Protein AF-A0A821T6R4-F1 (afdb_monomer)

Mean predicted aligned error: 14.74 Å

Sequence (182 aa):
MARLLNSHPELAKEMVSMVRDTPGKPNIEDSQPGLLSTIVDIANCGVVAADNRRRTDAIQSCLTLDLLNEQLNIKGYQLSRTATYYRGPTFAAIRSGKHDHSSALGHAKDSDTMVQLPEFEKAALIDGILKPVVIISVDGGPDENPRYPKTIQAATILFKKYNLDALFMVMNAPGRSTFNEV

Solvent-accessible surface area (backbone atoms only — not comparable to full-atom values): 11471 Å² total; per-residue (Å²): 111,72,74,61,42,73,75,37,61,69,56,46,57,54,46,58,76,66,57,70,96,59,92,74,82,78,64,65,52,82,80,38,74,66,47,70,60,49,52,52,48,51,59,45,64,46,62,84,81,54,69,100,79,66,93,81,76,68,65,61,68,45,87,42,73,65,55,45,46,52,54,39,45,75,74,69,46,92,66,57,77,69,71,78,46,93,84,71,80,83,87,83,88,88,73,52,77,89,84,45,66,92,34,23,59,54,55,40,52,52,53,54,50,52,67,70,35,75,80,29,39,84,79,49,31,57,99,86,38,60,52,45,67,45,78,46,80,41,87,45,51,91,42,56,23,68,87,36,68,64,26,45,51,29,50,50,52,50,39,62,76,57,66,44,82,41,77,46,75,47,55,64,58,90,59,67,47,98,87,39,84,118

Nearest PDB structures (foldseek):
  8db3-assembly1_C-2  TM=3.049E-01  e=4.089E+00  Cereibacter sphaeroides
  8ghp-assembly1_A  TM=2.137E-01  e=7.058E+00  Homo sapiens

Structure (mmCIF, N/CA/C/O backbone):
data_AF-A0A821T6R4-F1
#
_entry.id   AF-A0A821T6R4-F1
#
loop_
_atom_site.group_PDB
_atom_site.id
_atom_site.type_symbol
_atom_site.label_atom_id
_atom_site.label_alt_id
_atom_site.label_comp_id
_atom_site.label_asym_id
_atom_site.label_entity_id
_atom_site.label_seq_id
_atom_site.pdbx_PDB_ins_code
_atom_site.Cartn_x
_atom_site.Cartn_y
_atom_site.Cartn_z
_atom_site.occupancy
_atom_site.B_iso_or_equiv
_atom_site.auth_seq_id
_atom_site.auth_comp_id
_atom_site.auth_asym_id
_atom_site.auth_atom_id
_atom_site.pdbx_PDB_model_num
ATOM 1 N N . MET A 1 1 ? -6.851 -4.867 35.308 1.00 49.31 1 MET A N 1
ATOM 2 C CA . MET A 1 1 ? -8.170 -4.776 34.642 1.00 49.31 1 MET A CA 1
ATOM 3 C C . MET A 1 1 ? -9.325 -5.206 35.552 1.00 49.31 1 MET A C 1
ATOM 5 O O . MET A 1 1 ? -10.179 -4.380 35.833 1.00 49.31 1 MET A O 1
ATOM 9 N N . ALA A 1 2 ? -9.331 -6.436 36.089 1.00 50.72 2 ALA A N 1
ATOM 10 C CA . ALA A 1 2 ? -10.461 -6.987 36.861 1.00 50.72 2 ALA A CA 1
ATOM 11 C C . ALA A 1 2 ? -10.897 -6.163 38.096 1.00 50.72 2 ALA A C 1
ATOM 13 O O . ALA A 1 2 ? -12.085 -6.030 38.363 1.00 50.72 2 ALA A O 1
ATOM 14 N N . ARG A 1 3 ? -9.953 -5.548 38.826 1.00 54.41 3 ARG A N 1
ATOM 15 C CA . ARG A 1 3 ? -10.269 -4.686 39.985 1.00 54.41 3 ARG A CA 1
ATOM 16 C C . ARG A 1 3 ? -11.008 -3.391 39.618 1.00 54.41 3 ARG A C 1
ATOM 18 O O . ARG A 1 3 ? -11.824 -2.946 40.410 1.00 54.41 3 ARG A O 1
ATOM 25 N N . LEU A 1 4 ? -10.734 -2.822 38.441 1.00 57.47 4 LEU A N 1
ATOM 26 C CA . LEU A 1 4 ? -11.320 -1.556 37.977 1.00 57.47 4 LEU A CA 1
ATOM 27 C C . LEU A 1 4 ? -12.757 -1.754 37.455 1.00 57.47 4 LEU A C 1
ATOM 29 O O . LEU A 1 4 ? -13.633 -0.926 37.684 1.00 57.47 4 LEU A O 1
ATOM 33 N N . LEU A 1 5 ? -12.999 -2.896 36.802 1.00 58.47 5 LEU A N 1
ATOM 34 C CA . LEU A 1 5 ? -14.316 -3.305 36.301 1.00 58.47 5 LEU A CA 1
ATOM 35 C C . LEU A 1 5 ? -15.297 -3.612 37.441 1.00 58.47 5 LEU A C 1
ATOM 37 O O . LEU A 1 5 ? -16.464 -3.247 37.362 1.00 58.47 5 LEU A O 1
ATOM 41 N N . ASN A 1 6 ? -14.812 -4.216 38.531 1.00 64.12 6 ASN A N 1
ATOM 42 C CA . ASN A 1 6 ? -15.637 -4.488 39.711 1.00 64.12 6 ASN A CA 1
ATOM 43 C C . ASN A 1 6 ? -16.016 -3.220 40.481 1.00 64.12 6 ASN A C 1
ATOM 45 O O . ASN A 1 6 ? -17.054 -3.191 41.133 1.00 64.12 6 ASN A O 1
ATOM 49 N N . SER A 1 7 ? -15.180 -2.179 40.434 1.00 75.94 7 SER A N 1
ATOM 50 C CA . SER A 1 7 ? -15.473 -0.928 41.126 1.00 75.94 7 SER A CA 1
ATOM 51 C C . SER A 1 7 ? -16.502 -0.072 40.389 1.00 75.94 7 SER A C 1
ATOM 53 O O . SER A 1 7 ? -17.191 0.704 41.046 1.00 75.94 7 SER A O 1
ATOM 55 N N . HIS A 1 8 ? -16.594 -0.153 39.056 1.00 73.19 8 HI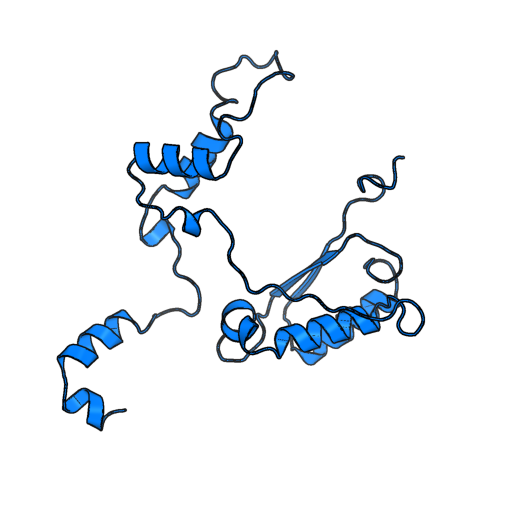S A N 1
ATOM 56 C CA . HIS A 1 8 ? -17.419 0.736 38.224 1.00 73.19 8 HIS A CA 1
ATOM 57 C C . HIS A 1 8 ? -18.157 -0.080 37.138 1.00 73.19 8 HIS A C 1
ATOM 59 O O . HIS A 1 8 ? -17.671 -0.196 36.012 1.00 73.19 8 HIS A O 1
ATOM 65 N N . PRO A 1 9 ? -19.333 -0.654 37.448 1.00 72.06 9 PRO A N 1
ATOM 66 C CA . PRO A 1 9 ? -20.061 -1.540 36.531 1.00 72.06 9 PRO A CA 1
ATOM 67 C C . PRO A 1 9 ? -20.597 -0.834 35.273 1.00 72.06 9 PRO A C 1
ATOM 69 O O . PRO A 1 9 ? -20.769 -1.478 34.239 1.00 72.06 9 PRO A O 1
ATOM 72 N N . GLU A 1 10 ? -20.793 0.486 35.319 1.00 73.25 10 GLU A N 1
ATOM 73 C CA . GLU A 1 10 ? -21.170 1.295 34.149 1.00 73.25 10 GLU A CA 1
ATOM 74 C C . GLU A 1 10 ? -20.080 1.265 33.060 1.00 73.25 10 GLU A C 1
ATOM 76 O O . GLU A 1 10 ? -20.378 1.096 31.878 1.00 73.25 10 GLU A O 1
ATOM 81 N N . LEU A 1 11 ? -18.801 1.292 33.466 1.00 64.19 11 LEU A N 1
ATOM 82 C CA . LEU A 1 11 ? -17.663 1.166 32.549 1.00 64.19 11 LEU A CA 1
ATOM 83 C C . LEU A 1 11 ? -17.592 -0.224 31.914 1.00 64.19 11 LEU A C 1
ATOM 85 O O . LEU A 1 11 ? -17.118 -0.355 30.792 1.00 64.19 11 LEU A O 1
ATOM 89 N N . ALA A 1 12 ? -18.074 -1.268 32.593 1.00 63.47 12 ALA A N 1
ATOM 90 C CA . ALA A 1 12 ? -18.102 -2.611 32.023 1.00 63.47 12 ALA A CA 1
ATOM 91 C C . ALA A 1 12 ? -19.106 -2.710 30.861 1.00 63.47 12 ALA A C 1
ATOM 93 O O . ALA A 1 12 ? -18.788 -3.314 29.840 1.00 63.47 12 ALA A O 1
ATOM 94 N N . LYS A 1 13 ? -20.282 -2.073 30.974 1.00 65.69 13 LYS A N 1
ATOM 95 C CA . LYS A 1 13 ? -21.264 -1.995 29.876 1.00 65.69 13 LYS A CA 1
ATOM 96 C C . LYS A 1 13 ? -20.737 -1.195 28.686 1.00 65.69 13 LYS A C 1
ATOM 98 O O . LYS A 1 13 ? -20.868 -1.651 27.553 1.00 65.69 13 LYS A O 1
ATOM 103 N N . GLU A 1 14 ? -20.105 -0.047 28.932 1.00 60.50 14 GLU A N 1
ATOM 104 C CA . GLU A 1 14 ? -19.470 0.733 27.864 1.00 60.50 14 GLU A CA 1
ATOM 105 C C . GLU A 1 14 ? -18.313 -0.030 27.214 1.00 60.50 14 GLU A C 1
ATOM 107 O O . GLU A 1 14 ? -18.226 -0.080 25.990 1.00 60.50 14 GLU A O 1
ATOM 112 N N . MET A 1 15 ? -17.465 -0.704 27.994 1.00 57.03 15 MET A N 1
ATOM 113 C CA . MET A 1 15 ? -16.360 -1.491 27.448 1.00 57.03 15 MET A CA 1
ATOM 114 C C . MET A 1 15 ? -16.845 -2.663 26.593 1.00 57.03 15 MET A C 1
ATOM 116 O O . MET A 1 15 ? -16.256 -2.903 25.547 1.00 57.03 15 MET A O 1
ATOM 120 N N . VAL A 1 16 ? -17.928 -3.349 26.969 1.00 60.50 16 VAL A N 1
ATOM 121 C CA . VAL A 1 16 ? -18.530 -4.401 26.128 1.00 60.50 16 VAL A CA 1
ATOM 122 C C . VAL A 1 16 ? -19.012 -3.835 24.788 1.00 60.50 16 VAL A C 1
ATOM 124 O O . VAL A 1 16 ? -18.844 -4.489 23.769 1.00 60.50 16 VAL A O 1
ATOM 127 N N . SER A 1 17 ? -19.519 -2.598 24.751 1.00 57.62 17 SER A N 1
ATOM 128 C CA . SER A 1 17 ? -19.872 -1.932 23.485 1.00 57.62 17 SER A CA 1
ATOM 129 C C . SER A 1 17 ? -18.659 -1.473 22.653 1.00 57.62 17 SER A C 1
ATOM 131 O O . SER A 1 17 ? -18.790 -1.213 21.457 1.00 57.62 17 SER A O 1
ATOM 133 N N . MET A 1 18 ? -17.474 -1.371 23.269 1.00 54.31 18 MET A N 1
ATOM 134 C CA . MET A 1 18 ? -16.221 -0.963 22.615 1.00 54.31 18 MET A CA 1
ATOM 135 C C . MET A 1 18 ? -15.344 -2.147 22.186 1.00 54.31 18 MET A C 1
ATOM 137 O O . MET A 1 18 ? -14.485 -1.984 21.314 1.00 54.31 18 MET A O 1
ATOM 141 N N . VAL A 1 19 ? -15.536 -3.324 22.786 1.00 54.00 19 VAL A N 1
ATOM 142 C CA . VAL A 1 19 ? -14.873 -4.569 22.389 1.00 54.00 19 VAL A CA 1
ATOM 143 C C . VAL A 1 19 ? -15.569 -5.083 21.133 1.00 54.00 19 VAL A C 1
ATOM 145 O O . VAL A 1 19 ? -16.737 -5.451 21.158 1.00 54.00 19 VAL A O 1
ATOM 148 N N . ARG A 1 20 ? -14.858 -5.051 20.005 1.00 55.44 20 ARG A N 1
ATOM 149 C CA . ARG A 1 20 ? -15.376 -5.529 18.718 1.00 55.44 20 ARG A CA 1
ATOM 150 C C . ARG A 1 20 ? -15.188 -7.041 18.619 1.00 55.44 20 ARG A C 1
ATOM 152 O O . ARG A 1 20 ? -14.092 -7.521 18.891 1.00 55.44 20 ARG A O 1
ATOM 159 N N . ASP A 1 21 ? -16.215 -7.751 18.155 1.00 56.94 21 ASP A N 1
ATOM 160 C CA . ASP A 1 21 ? -16.164 -9.206 17.933 1.00 56.94 21 ASP A CA 1
ATOM 161 C C . ASP A 1 21 ? -15.216 -9.606 16.791 1.00 56.94 21 ASP A C 1
ATOM 163 O O . ASP A 1 21 ? -14.658 -10.703 16.794 1.00 56.94 21 ASP A O 1
ATOM 167 N N . THR A 1 22 ? -15.005 -8.717 15.814 1.00 52.81 22 THR A N 1
ATOM 168 C CA . THR A 1 22 ? -14.130 -8.963 14.662 1.00 52.81 22 THR A CA 1
ATOM 169 C C . THR A 1 22 ? -13.060 -7.880 14.522 1.00 52.81 22 THR A C 1
ATOM 171 O O . THR A 1 22 ? -13.390 -6.687 14.591 1.00 52.81 22 THR A O 1
ATOM 174 N N . PRO A 1 23 ? -11.793 -8.250 14.258 1.00 51.12 23 PRO A N 1
ATOM 175 C CA . PRO A 1 23 ? -10.755 -7.283 13.928 1.00 51.12 23 PRO A CA 1
ATOM 176 C C . PRO A 1 23 ? -11.108 -6.550 12.627 1.00 51.12 23 PRO A C 1
ATOM 178 O O . PRO A 1 23 ? -11.547 -7.154 11.651 1.00 51.12 23 PRO A O 1
ATOM 181 N N . GLY A 1 24 ? -10.910 -5.230 12.609 1.00 55.81 24 GLY A N 1
ATOM 182 C CA . GLY A 1 24 ? -11.183 -4.383 11.446 1.00 55.81 24 GLY A CA 1
ATOM 183 C C . GLY A 1 24 ? -12.118 -3.203 11.725 1.00 55.81 24 GLY A C 1
ATOM 184 O O . GLY A 1 24 ? -12.618 -2.991 12.835 1.00 55.81 24 GLY A O 1
ATOM 185 N N . LYS A 1 25 ? -12.309 -2.366 10.700 1.00 58.81 25 LYS A N 1
ATOM 186 C CA . LYS A 1 25 ? -13.311 -1.293 10.715 1.00 58.81 25 LYS A CA 1
ATOM 187 C C . LYS A 1 25 ? -14.677 -1.933 10.403 1.00 58.81 25 LYS A C 1
ATOM 189 O O . LYS A 1 25 ? -14.745 -2.617 9.385 1.00 58.81 25 LYS A O 1
ATOM 194 N N . PRO A 1 26 ? -15.722 -1.729 11.232 1.00 65.00 26 PRO A N 1
ATOM 195 C CA . PRO A 1 26 ? -17.063 -2.241 10.957 1.00 65.00 26 PRO A CA 1
ATOM 196 C C . PRO A 1 26 ? -17.526 -1.830 9.564 1.00 65.00 26 PRO A C 1
ATOM 198 O O . PRO A 1 26 ? -17.192 -0.726 9.109 1.00 65.00 26 PRO A O 1
ATOM 201 N N . ASN A 1 27 ? -18.272 -2.707 8.894 1.00 67.75 27 ASN A N 1
ATOM 202 C CA . ASN A 1 27 ? -18.817 -2.367 7.595 1.00 67.75 27 ASN A CA 1
ATOM 203 C C . ASN A 1 27 ? -19.829 -1.229 7.778 1.00 67.75 27 ASN A C 1
ATOM 205 O O . ASN A 1 27 ? -20.662 -1.240 8.682 1.00 67.75 27 ASN A O 1
ATOM 209 N N . ILE A 1 28 ? -19.726 -0.203 6.938 1.00 74.38 28 ILE A N 1
ATOM 210 C CA . ILE A 1 28 ? -20.617 0.953 7.022 1.00 74.38 28 ILE A CA 1
ATOM 211 C C . ILE A 1 28 ? -22.054 0.584 6.634 1.00 74.38 28 ILE A C 1
ATOM 213 O O . ILE A 1 28 ? -22.993 1.211 7.120 1.00 74.38 28 ILE A O 1
ATOM 217 N N . GLU A 1 29 ? -22.229 -0.466 5.824 1.00 73.38 29 GLU A N 1
ATOM 218 C CA . GLU A 1 29 ? -23.550 -0.979 5.454 1.00 73.38 29 GLU A CA 1
ATOM 219 C C . GLU A 1 29 ? -24.303 -1.614 6.625 1.00 73.38 29 GLU A C 1
ATOM 221 O O . GLU A 1 29 ? -25.529 -1.542 6.646 1.00 73.38 29 GLU A O 1
ATOM 226 N N . ASP A 1 30 ? -23.600 -2.140 7.636 1.00 79.19 30 ASP A N 1
ATOM 227 C CA . ASP A 1 30 ? -24.242 -2.699 8.835 1.00 79.19 30 ASP A CA 1
ATOM 228 C C . ASP A 1 30 ? -25.003 -1.610 9.608 1.00 79.19 30 ASP A C 1
ATOM 230 O O . ASP A 1 30 ? -26.038 -1.861 10.219 1.00 79.19 30 ASP A O 1
ATOM 234 N N . SER A 1 31 ? -24.489 -0.376 9.569 1.00 77.81 31 SER A N 1
ATOM 235 C CA . SER A 1 31 ? -25.106 0.786 10.217 1.00 77.81 31 SER A CA 1
ATOM 236 C C . SER A 1 31 ? -26.060 1.550 9.297 1.00 77.81 31 SER A C 1
ATOM 238 O O . SER A 1 31 ? -26.950 2.243 9.786 1.00 77.81 31 SER A O 1
ATOM 240 N N . GLN A 1 32 ? -25.848 1.493 7.980 1.00 80.62 32 GLN A N 1
ATOM 241 C CA . GLN A 1 32 ? -26.577 2.265 6.969 1.00 80.62 32 GLN A CA 1
ATOM 242 C C . GLN A 1 32 ? -26.843 1.385 5.728 1.00 80.62 32 GLN A C 1
ATOM 244 O O . GLN A 1 32 ? -26.079 1.439 4.759 1.00 80.62 32 GLN A O 1
ATOM 249 N N . PRO A 1 33 ? -27.908 0.564 5.727 1.00 86.25 33 PRO A N 1
ATOM 250 C CA . PRO A 1 33 ? -28.184 -0.359 4.629 1.00 86.25 33 PRO A CA 1
ATOM 251 C C . PRO A 1 33 ? -28.534 0.378 3.326 1.00 86.25 33 PRO A C 1
ATOM 253 O O . PRO A 1 33 ? -29.175 1.433 3.329 1.00 86.25 33 PRO A O 1
ATOM 256 N N . GLY A 1 34 ? -28.105 -0.178 2.189 1.00 86.31 34 GLY A N 1
ATOM 257 C CA . GLY A 1 34 ? -28.338 0.409 0.860 1.00 86.31 34 GLY A CA 1
ATOM 258 C C . GLY A 1 34 ? -27.524 1.678 0.582 1.00 86.31 34 GLY A C 1
ATOM 259 O O . GLY A 1 34 ? -27.768 2.374 -0.408 1.00 86.31 34 GLY A O 1
ATOM 260 N N . LEU A 1 35 ? -26.562 2.007 1.450 1.00 85.38 35 LEU A N 1
ATOM 261 C CA . LEU A 1 35 ? -25.704 3.168 1.272 1.00 85.38 35 LEU A CA 1
ATOM 262 C C . LEU A 1 35 ? -24.831 3.019 0.023 1.00 85.38 35 LEU A C 1
ATOM 264 O O . LEU A 1 35 ? -24.759 3.956 -0.772 1.00 85.38 35 LEU A O 1
ATOM 268 N N . LEU A 1 36 ? -24.190 1.862 -0.184 1.00 84.06 36 LEU A N 1
ATOM 269 C CA . LEU A 1 36 ? -23.298 1.681 -1.331 1.00 84.06 36 LEU A CA 1
ATOM 270 C C . LEU A 1 36 ? -24.075 1.709 -2.647 1.00 84.06 36 LEU A C 1
ATOM 272 O O . LEU A 1 36 ? -23.638 2.374 -3.585 1.00 84.06 36 LEU A O 1
ATOM 276 N N . SER A 1 37 ? -25.249 1.069 -2.706 1.00 85.19 37 SER A N 1
ATOM 277 C CA . SER A 1 37 ? -26.118 1.136 -3.889 1.00 85.19 37 SER A CA 1
ATOM 278 C C . SER A 1 37 ? -26.549 2.571 -4.182 1.00 85.19 37 SER A C 1
ATOM 280 O O . SER A 1 37 ? -26.463 3.020 -5.319 1.00 85.19 37 SER A O 1
ATOM 282 N N . THR A 1 38 ? -26.901 3.336 -3.148 1.00 84.75 38 THR A N 1
ATOM 283 C CA . THR A 1 38 ? -27.279 4.741 -3.309 1.00 84.75 38 THR A CA 1
ATOM 284 C C . THR A 1 38 ? -26.112 5.613 -3.778 1.00 84.75 38 THR A C 1
ATOM 286 O O . THR A 1 38 ? -26.308 6.485 -4.621 1.00 84.75 38 THR A O 1
ATOM 289 N N . ILE A 1 39 ? -24.893 5.394 -3.270 1.00 83.56 39 ILE A N 1
ATOM 290 C CA . ILE A 1 39 ? -23.689 6.098 -3.743 1.00 83.56 39 ILE A CA 1
ATOM 291 C C . ILE A 1 39 ? -23.461 5.810 -5.229 1.00 83.56 39 ILE A C 1
ATOM 293 O O . ILE A 1 39 ? -23.186 6.736 -5.992 1.00 83.56 39 ILE A O 1
ATOM 297 N N . VAL A 1 40 ? -23.600 4.546 -5.641 1.00 82.44 40 VAL A N 1
ATOM 298 C CA . VAL A 1 40 ? -23.483 4.128 -7.044 1.00 82.44 40 VAL A CA 1
ATOM 299 C C . VAL A 1 40 ? -24.542 4.822 -7.899 1.00 82.44 40 VAL A C 1
ATOM 301 O O . VAL A 1 40 ? -24.198 5.379 -8.939 1.00 82.44 40 VAL A O 1
ATOM 304 N N . ASP A 1 41 ? -25.796 4.872 -7.453 1.00 81.81 41 ASP A N 1
ATOM 305 C CA . ASP A 1 41 ? -26.877 5.552 -8.173 1.00 81.81 41 ASP A CA 1
ATOM 306 C C . ASP A 1 41 ? -26.635 7.061 -8.289 1.00 81.81 41 ASP A C 1
ATOM 308 O O . ASP A 1 41 ? -26.806 7.635 -9.361 1.00 81.81 41 ASP A O 1
ATOM 312 N N . ILE A 1 42 ? -26.187 7.711 -7.211 1.00 77.88 42 ILE A N 1
ATOM 313 C CA . ILE A 1 42 ? -25.852 9.141 -7.201 1.00 77.88 42 ILE A CA 1
ATOM 314 C C . ILE A 1 42 ? -24.695 9.435 -8.166 1.00 77.88 42 ILE A C 1
ATOM 316 O O . ILE A 1 42 ? -24.763 10.395 -8.939 1.00 77.88 42 ILE A O 1
ATOM 320 N N . ALA A 1 43 ? -23.648 8.608 -8.144 1.00 72.94 43 ALA A N 1
ATOM 321 C CA . ALA A 1 43 ? -22.492 8.745 -9.024 1.00 72.94 43 ALA A CA 1
ATOM 322 C C . ALA A 1 43 ? -22.846 8.475 -10.499 1.00 72.94 43 ALA A C 1
ATOM 324 O O . ALA A 1 43 ? -22.261 9.085 -11.393 1.00 72.94 43 ALA A O 1
ATOM 325 N N . ASN A 1 44 ? -23.830 7.604 -10.748 1.00 69.88 44 ASN A N 1
ATOM 326 C CA . ASN A 1 44 ? -24.288 7.204 -12.080 1.00 69.88 44 ASN A CA 1
ATOM 327 C C . ASN A 1 44 ? -25.554 7.936 -12.558 1.00 69.88 44 ASN A C 1
ATOM 329 O O . ASN A 1 44 ? -26.062 7.630 -13.639 1.00 69.88 44 ASN A O 1
ATOM 333 N N . CYS A 1 45 ? -26.069 8.921 -11.816 1.00 55.72 45 CYS A N 1
ATOM 334 C CA . CYS A 1 45 ? -27.352 9.580 -12.101 1.00 55.72 45 CYS A CA 1
ATOM 335 C C . CYS A 1 45 ? -27.369 10.403 -13.415 1.00 55.72 45 CYS A C 1
ATOM 337 O O . CYS A 1 45 ? -28.395 10.963 -13.787 1.00 55.72 45 CYS A O 1
ATOM 339 N N . GLY A 1 46 ? -26.258 10.443 -14.163 1.00 50.84 46 GLY A N 1
ATOM 340 C CA . GLY A 1 46 ? -26.183 10.965 -15.535 1.00 50.84 46 GLY A CA 1
ATOM 341 C C . GLY A 1 46 ? -26.336 9.919 -16.653 1.00 50.84 46 GLY A C 1
ATOM 342 O O . GLY A 1 46 ? -26.401 10.297 -17.819 1.00 50.84 46 GLY A O 1
ATOM 343 N N . VAL A 1 47 ? -26.387 8.616 -16.342 1.00 47.06 47 VAL A N 1
ATOM 344 C CA . VAL A 1 47 ? -26.342 7.533 -17.351 1.00 47.06 47 VAL A CA 1
ATOM 345 C C . VAL A 1 47 ? -27.729 6.956 -17.665 1.00 47.06 47 VAL A C 1
ATOM 347 O O . VAL A 1 47 ? -27.953 6.433 -18.751 1.00 47.06 47 VAL A O 1
ATOM 350 N N . VAL A 1 48 ? -28.686 7.067 -16.739 1.00 43.78 48 VAL A N 1
ATOM 351 C CA . VAL A 1 48 ? -29.965 6.329 -16.815 1.00 43.78 48 VAL A CA 1
ATOM 352 C C . VAL A 1 48 ? -31.072 7.096 -17.560 1.00 43.78 48 VAL A C 1
ATOM 354 O O . VAL A 1 48 ? -32.074 6.504 -17.948 1.00 43.78 48 VAL A O 1
ATOM 357 N N . ALA A 1 49 ? -30.896 8.401 -17.805 1.00 44.97 49 ALA A N 1
ATOM 358 C CA . ALA A 1 49 ? -31.907 9.257 -18.445 1.00 44.97 49 ALA A CA 1
ATOM 359 C C . ALA A 1 49 ? -31.545 9.734 -19.868 1.00 44.97 49 ALA A C 1
ATOM 361 O O . ALA A 1 49 ? -32.348 10.422 -20.498 1.00 44.97 49 ALA A O 1
ATOM 362 N N . ALA A 1 50 ? -30.365 9.389 -20.393 1.00 38.16 50 ALA A N 1
ATOM 363 C CA . ALA A 1 50 ? -29.920 9.831 -21.712 1.00 38.16 50 ALA A CA 1
ATOM 364 C C . ALA A 1 50 ? -29.883 8.661 -22.703 1.00 38.16 50 ALA A C 1
ATOM 366 O O . ALA A 1 50 ? -29.161 7.685 -22.517 1.00 38.16 50 ALA A O 1
ATOM 367 N N . ASP A 1 51 ? -30.672 8.793 -23.769 1.00 41.56 51 ASP A N 1
ATOM 368 C CA . ASP A 1 51 ? -30.689 7.918 -24.940 1.00 41.56 51 ASP A CA 1
ATOM 369 C C . ASP A 1 51 ? -29.264 7.546 -25.404 1.00 41.56 51 ASP A C 1
ATOM 371 O O . ASP A 1 51 ? -28.350 8.378 -25.431 1.00 41.56 51 ASP A O 1
ATOM 375 N N . ASN A 1 52 ? -29.097 6.288 -25.814 1.00 42.62 52 ASN A N 1
ATOM 376 C CA . ASN A 1 52 ? -27.845 5.547 -26.035 1.00 42.62 52 ASN A CA 1
ATOM 377 C C . ASN A 1 52 ? -26.938 6.113 -27.162 1.00 42.62 52 ASN A C 1
ATOM 379 O O . ASN A 1 52 ? -25.998 5.456 -27.610 1.00 42.62 52 ASN A O 1
ATOM 383 N N . ARG A 1 53 ? -27.226 7.318 -27.672 1.00 44.84 53 ARG A N 1
ATOM 384 C CA . ARG A 1 53 ? -26.614 7.939 -28.859 1.00 44.84 53 ARG A CA 1
ATOM 385 C C . ARG A 1 53 ? -25.909 9.280 -28.616 1.00 44.84 53 ARG A C 1
ATOM 387 O O . ARG A 1 53 ? -25.300 9.792 -29.550 1.00 44.84 53 ARG A O 1
ATOM 394 N N . ARG A 1 54 ? -25.923 9.847 -27.402 1.00 45.06 54 ARG A N 1
ATOM 395 C CA . ARG A 1 54 ? -25.202 11.101 -27.074 1.00 45.06 54 ARG A CA 1
ATOM 396 C C . ARG A 1 54 ? -24.116 10.867 -26.028 1.00 45.06 54 ARG A C 1
ATOM 398 O O . ARG A 1 54 ? -24.235 11.246 -24.872 1.00 45.06 54 ARG A O 1
ATOM 405 N N . ARG A 1 55 ? -23.045 10.201 -26.453 1.00 44.19 55 ARG A N 1
ATOM 406 C CA . ARG A 1 55 ? -21.940 9.748 -25.595 1.00 44.19 55 ARG A CA 1
ATOM 407 C C . ARG A 1 55 ? -20.876 10.813 -25.274 1.00 44.19 55 ARG A C 1
ATOM 409 O O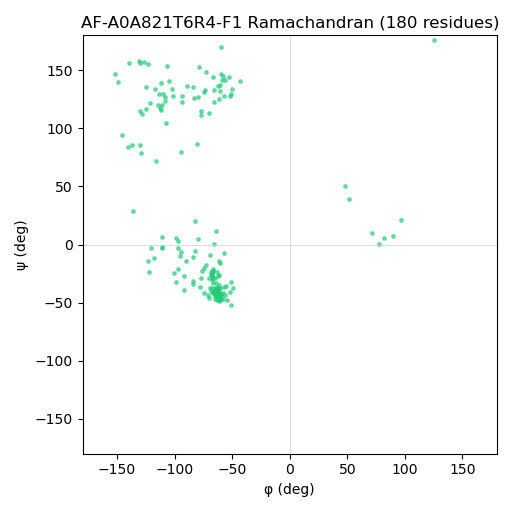 . ARG A 1 55 ? -19.773 10.429 -24.906 1.00 44.19 55 ARG A O 1
ATOM 416 N N . THR A 1 56 ? -21.159 12.112 -25.406 1.00 40.50 56 THR A N 1
ATOM 417 C CA . THR A 1 56 ? -20.114 13.150 -25.263 1.00 40.50 56 THR A CA 1
ATOM 418 C C . THR A 1 56 ? -20.343 14.230 -24.208 1.00 40.50 56 THR A C 1
ATOM 420 O O . THR A 1 56 ? -19.356 14.840 -23.833 1.00 40.50 56 THR A O 1
ATOM 423 N N . ASP A 1 57 ? -21.542 14.415 -23.636 1.00 44.69 57 ASP A N 1
ATOM 424 C CA . ASP A 1 57 ? -21.784 15.542 -22.704 1.00 44.69 57 ASP A CA 1
ATOM 425 C C . ASP A 1 57 ? -22.583 15.176 -21.435 1.00 44.69 57 ASP A C 1
ATOM 427 O O . ASP A 1 57 ? -23.287 16.009 -20.863 1.00 44.69 57 ASP A O 1
ATOM 431 N N . ALA A 1 58 ? -22.500 13.930 -20.958 1.00 43.03 58 ALA A N 1
ATOM 432 C CA . ALA A 1 58 ? -23.071 13.569 -19.658 1.00 43.03 58 ALA A CA 1
ATOM 433 C C . ALA A 1 58 ? -22.109 13.992 -18.534 1.00 43.03 58 ALA A C 1
ATOM 435 O O . ALA A 1 58 ? -21.249 13.226 -18.099 1.00 43.03 58 ALA A O 1
ATOM 436 N N . ILE A 1 59 ? -22.230 15.245 -18.095 1.00 47.56 59 ILE A N 1
ATOM 437 C CA . ILE A 1 59 ? -21.514 15.779 -16.932 1.00 47.56 59 ILE A CA 1
ATOM 438 C C . ILE A 1 59 ? -21.930 14.971 -15.693 1.00 47.56 59 ILE A C 1
ATOM 440 O O . ILE A 1 59 ? -23.118 14.841 -15.395 1.00 47.56 59 ILE A O 1
ATOM 444 N N . GLN A 1 60 ? -20.942 14.413 -14.988 1.00 50.00 60 GLN A N 1
ATOM 445 C CA . GLN A 1 60 ? -21.122 13.680 -13.733 1.00 50.00 60 GLN A CA 1
ATOM 446 C C . GLN A 1 60 ? -21.937 14.513 -12.730 1.00 50.00 60 GLN A C 1
ATOM 448 O O . GLN A 1 60 ? -21.582 15.651 -12.427 1.00 50.00 60 GLN A O 1
ATOM 453 N N . SER A 1 61 ? -23.002 13.940 -12.165 1.00 53.59 61 SER A N 1
ATOM 454 C CA . SER A 1 61 ? -23.893 14.613 -11.204 1.00 53.59 61 SER A CA 1
ATOM 455 C C . SER A 1 61 ? -23.248 14.900 -9.845 1.00 53.59 61 SER A C 1
ATOM 457 O O . SER A 1 61 ? -23.821 15.625 -9.037 1.00 53.59 61 SER A O 1
ATOM 459 N N . CYS A 1 62 ? -22.051 14.376 -9.574 1.00 56.09 62 CYS A N 1
ATOM 460 C CA . CYS A 1 62 ? -21.269 14.693 -8.381 1.00 56.09 62 CYS A CA 1
ATOM 461 C C . CYS A 1 62 ? -19.841 15.061 -8.773 1.00 56.09 62 CYS A C 1
ATOM 463 O O . CYS A 1 62 ? -18.950 14.219 -8.776 1.00 56.09 62 CYS A O 1
ATOM 465 N N . LEU A 1 63 ? -19.626 16.333 -9.110 1.00 61.50 63 LEU A N 1
ATOM 466 C CA . LEU A 1 63 ? -18.301 16.863 -9.450 1.00 61.50 63 LEU A CA 1
ATOM 467 C C . LEU A 1 63 ? -17.342 16.874 -8.246 1.00 61.50 63 LEU A C 1
ATOM 469 O O . LEU A 1 63 ? -16.127 16.897 -8.426 1.00 61.50 63 LEU A O 1
ATOM 473 N N . THR A 1 64 ? -17.870 16.872 -7.017 1.00 70.69 64 THR A N 1
ATOM 474 C CA . THR A 1 64 ? -17.078 16.960 -5.784 1.00 70.69 64 THR A CA 1
ATOM 475 C C . THR A 1 64 ? -17.616 16.039 -4.688 1.00 70.69 64 THR A C 1
ATOM 477 O O . THR A 1 64 ? -18.800 15.698 -4.646 1.00 70.69 64 THR A O 1
ATOM 480 N N . LEU A 1 65 ? -16.735 15.666 -3.753 1.00 76.38 65 LEU A N 1
ATOM 481 C CA . LEU A 1 65 ? -17.097 14.893 -2.556 1.00 76.38 65 LEU A CA 1
ATOM 482 C C . LEU A 1 65 ? -18.061 15.647 -1.624 1.00 76.38 65 LEU A C 1
ATOM 484 O O . LEU A 1 65 ? -18.785 15.013 -0.858 1.00 76.38 65 LEU A O 1
ATOM 488 N N . ASP A 1 66 ? -18.081 16.979 -1.703 1.00 80.06 66 ASP A N 1
ATOM 489 C CA . ASP A 1 66 ? -19.019 17.822 -0.957 1.00 80.06 66 ASP A CA 1
ATOM 490 C C . ASP A 1 66 ? -20.444 17.656 -1.498 1.00 80.06 66 ASP A C 1
ATOM 492 O O . ASP A 1 66 ? -21.362 17.370 -0.731 1.00 80.06 66 ASP A O 1
ATOM 496 N N . LEU A 1 67 ? -20.604 17.696 -2.825 1.00 80.19 67 LEU A N 1
ATOM 497 C CA . LEU A 1 67 ? -21.893 17.481 -3.483 1.00 80.19 67 LEU A CA 1
ATOM 498 C C . LEU A 1 67 ? -22.430 16.063 -3.237 1.00 80.19 67 LEU A C 1
ATOM 500 O O . LEU A 1 67 ? -23.623 15.878 -3.006 1.00 80.19 67 LEU A O 1
ATOM 504 N N . LEU A 1 68 ? -21.548 15.058 -3.220 1.00 81.12 68 LEU A N 1
ATOM 505 C CA . LEU A 1 68 ? -21.927 13.694 -2.845 1.00 81.12 68 LEU A CA 1
ATOM 506 C C . LEU A 1 68 ? -22.468 13.632 -1.407 1.00 81.12 68 LEU A C 1
ATOM 508 O O . LEU A 1 68 ? -23.491 12.993 -1.166 1.00 81.12 68 LEU A O 1
ATOM 512 N N . ASN A 1 69 ? -21.809 14.296 -0.452 1.00 84.19 69 ASN A N 1
ATOM 513 C CA . ASN A 1 69 ? -22.264 14.313 0.938 1.00 84.19 69 ASN A CA 1
ATOM 514 C C . ASN A 1 69 ? -23.641 14.987 1.074 1.00 84.19 69 ASN A C 1
ATOM 516 O O . ASN A 1 69 ? -24.523 14.449 1.739 1.00 84.19 69 ASN A O 1
ATOM 520 N N . GLU A 1 70 ? -23.859 16.109 0.383 1.00 85.31 70 GLU A N 1
ATOM 521 C CA . GLU A 1 70 ? -25.158 16.792 0.345 1.00 85.31 70 GLU A CA 1
ATOM 522 C C . GLU A 1 70 ? -26.276 15.884 -0.188 1.00 85.31 70 GLU A C 1
ATOM 524 O O . GLU A 1 70 ? -27.330 15.774 0.438 1.00 85.31 70 GLU A O 1
ATOM 529 N N . GLN A 1 71 ? -26.041 15.178 -1.298 1.00 84.06 71 GLN A N 1
ATOM 530 C CA . GLN A 1 71 ? -27.028 14.257 -1.874 1.00 84.06 71 GLN A CA 1
ATOM 531 C C . GLN A 1 71 ? -27.335 13.069 -0.955 1.00 84.06 71 GLN A C 1
ATOM 533 O O . GLN A 1 71 ? -28.488 12.645 -0.849 1.00 84.06 71 GLN A O 1
ATOM 538 N N . LEU A 1 72 ? -26.324 12.545 -0.261 1.00 85.88 72 LEU A N 1
ATOM 539 C CA . LEU A 1 72 ? -26.508 11.476 0.719 1.00 85.88 72 LEU A CA 1
ATOM 540 C C . LEU A 1 72 ? -27.336 11.952 1.920 1.00 85.88 72 LEU A C 1
ATOM 542 O O . LEU A 1 72 ? -28.258 11.243 2.324 1.00 85.88 72 LEU A O 1
ATOM 546 N N . ASN A 1 73 ? -27.098 13.173 2.410 1.00 86.81 73 ASN A N 1
ATOM 547 C CA . ASN A 1 73 ? -27.914 13.777 3.468 1.00 86.81 73 ASN A CA 1
ATOM 548 C C . ASN A 1 73 ? -29.375 13.955 3.031 1.00 86.81 73 ASN A C 1
ATOM 550 O O . ASN A 1 73 ? -30.284 13.627 3.792 1.00 86.81 73 ASN A O 1
ATOM 554 N N . ILE A 1 74 ? -29.620 14.419 1.798 1.00 86.62 74 ILE A N 1
ATOM 555 C CA . ILE A 1 74 ? -30.979 14.565 1.243 1.00 86.62 74 ILE A CA 1
ATOM 556 C C . ILE A 1 74 ? -31.705 13.214 1.192 1.00 86.62 74 ILE A C 1
ATOM 558 O O . ILE A 1 74 ? -32.899 13.141 1.473 1.00 86.62 74 ILE A O 1
ATOM 562 N N . LYS A 1 75 ? -30.990 12.130 0.871 1.00 84.25 75 LYS A N 1
ATOM 563 C CA . LYS A 1 75 ? -31.535 10.763 0.861 1.00 84.25 75 LYS A CA 1
ATOM 564 C C . LYS A 1 75 ? -31.638 10.121 2.252 1.00 84.25 75 LYS A C 1
ATOM 566 O O . LYS A 1 75 ? -32.042 8.967 2.347 1.00 84.25 75 LYS A O 1
ATOM 571 N N . GLY A 1 76 ? -31.324 10.861 3.316 1.00 86.62 76 GLY A N 1
ATOM 572 C CA . GLY A 1 76 ? -31.499 10.429 4.703 1.00 86.62 76 GLY A CA 1
ATOM 573 C C . GLY A 1 76 ? -30.305 9.692 5.309 1.00 86.62 76 GLY A C 1
ATOM 574 O O . GLY A 1 76 ? -30.414 9.210 6.434 1.00 86.62 76 GLY A O 1
ATOM 575 N N . TYR A 1 77 ? -29.166 9.622 4.614 1.00 85.00 77 TYR A N 1
ATOM 576 C CA . TYR A 1 77 ? -27.946 9.026 5.155 1.00 85.00 77 TYR A CA 1
ATOM 577 C C . TYR A 1 77 ? -27.190 10.038 6.012 1.00 85.00 77 TYR A C 1
ATOM 579 O O . TYR A 1 77 ? -26.845 11.122 5.549 1.00 85.00 77 TYR A O 1
ATOM 587 N N . GLN A 1 78 ? -26.886 9.671 7.256 1.00 81.12 78 GLN A N 1
ATOM 588 C CA . GLN A 1 78 ? -26.168 10.540 8.192 1.00 81.12 78 GLN A CA 1
ATOM 589 C C . GLN A 1 78 ? -24.667 10.253 8.148 1.00 81.12 78 GLN A C 1
ATOM 591 O O . GLN A 1 78 ? -24.118 9.545 8.992 1.00 81.12 78 GLN A O 1
ATOM 596 N N . LEU A 1 79 ? -23.988 10.801 7.141 1.00 76.56 79 LEU A N 1
ATOM 597 C CA . LEU A 1 79 ? -22.541 10.669 6.989 1.00 76.56 79 LEU A CA 1
ATOM 598 C C . LEU A 1 79 ? -21.849 11.987 7.298 1.00 76.56 79 LEU A C 1
ATOM 600 O O . LEU A 1 79 ? -22.128 13.017 6.685 1.00 76.56 79 LEU A O 1
ATOM 604 N N . SER A 1 80 ? -20.864 11.953 8.196 1.00 77.12 80 SER A N 1
ATOM 605 C CA . SER A 1 80 ? -20.005 13.118 8.380 1.00 77.12 80 SER A CA 1
ATOM 606 C C . SER A 1 80 ? -19.300 13.450 7.063 1.00 77.12 80 SER A C 1
ATOM 608 O O . SER A 1 80 ? -18.903 12.555 6.313 1.00 77.12 80 SER A O 1
ATOM 610 N N . ARG A 1 81 ? -19.059 14.740 6.800 1.00 73.19 81 ARG A N 1
ATOM 611 C CA . ARG A 1 81 ? -18.227 15.174 5.663 1.00 73.19 81 ARG A CA 1
ATOM 612 C C . ARG A 1 81 ? -16.904 14.413 5.632 1.00 73.19 81 ARG A C 1
ATOM 614 O O . ARG A 1 81 ? -16.417 14.022 4.591 1.00 73.19 81 ARG A O 1
ATOM 621 N N . THR A 1 82 ? -16.328 14.142 6.799 1.00 69.94 82 THR A N 1
ATOM 622 C CA . THR A 1 82 ? -15.071 13.401 6.927 1.00 69.94 82 THR A CA 1
ATOM 623 C C . THR A 1 82 ? -15.160 11.927 6.524 1.00 69.94 82 THR A C 1
ATOM 625 O O . THR A 1 82 ? -14.125 11.375 6.162 1.00 69.94 82 THR A O 1
ATOM 628 N N . ALA A 1 83 ? -16.346 11.312 6.557 1.00 70.75 83 ALA A N 1
ATOM 629 C CA . ALA A 1 83 ? -16.570 9.915 6.192 1.00 70.75 83 ALA A CA 1
ATOM 630 C C . ALA A 1 83 ? -16.523 9.669 4.677 1.00 70.75 83 ALA A C 1
ATOM 632 O O . ALA A 1 83 ? -16.271 8.539 4.266 1.00 70.75 83 ALA A O 1
ATOM 633 N N . THR A 1 84 ? -16.709 10.708 3.853 1.00 69.00 84 THR A N 1
ATOM 634 C CA . THR A 1 84 ? -16.567 10.612 2.390 1.00 69.00 84 THR A CA 1
ATOM 635 C C . THR A 1 84 ? -15.112 10.710 1.921 1.00 69.00 84 THR A C 1
ATOM 637 O O . THR A 1 84 ? -14.838 10.497 0.743 1.00 69.00 84 THR A O 1
ATOM 640 N N . TYR A 1 85 ? -14.163 10.981 2.827 1.00 69.06 85 TYR A N 1
ATOM 641 C CA . TYR A 1 85 ? -12.731 10.971 2.528 1.00 69.06 85 TYR A CA 1
ATOM 642 C C . TYR A 1 85 ? -12.064 9.725 3.100 1.00 69.06 85 TYR A C 1
ATOM 644 O O . TYR A 1 85 ? -12.289 9.343 4.251 1.00 69.06 85 TYR A O 1
ATOM 652 N N . TYR A 1 86 ? -11.131 9.157 2.340 1.00 65.12 86 TYR A N 1
ATOM 653 C CA . TYR A 1 86 ? -10.144 8.263 2.925 1.00 65.12 86 TYR A CA 1
ATOM 654 C C . TYR A 1 86 ? -9.179 9.091 3.787 1.00 65.12 86 TYR A C 1
ATOM 656 O O . TYR A 1 86 ? -8.443 9.933 3.276 1.00 65.12 86 TYR A O 1
ATOM 664 N N . ARG A 1 87 ? -9.203 8.884 5.108 1.00 67.00 87 ARG A N 1
ATOM 665 C CA . ARG A 1 87 ? -8.233 9.468 6.046 1.00 67.00 87 ARG A CA 1
ATOM 666 C C . ARG A 1 87 ? -7.303 8.371 6.533 1.00 67.00 87 ARG A C 1
ATOM 668 O O . ARG A 1 87 ? -7.697 7.554 7.361 1.00 67.00 87 ARG A O 1
ATOM 675 N N . GLY A 1 88 ? -6.086 8.369 6.005 1.00 75.00 88 GLY A N 1
ATOM 676 C CA . GLY A 1 88 ? -4.993 7.528 6.473 1.00 75.00 88 GLY A CA 1
ATOM 677 C C . GLY A 1 88 ? -3.781 8.379 6.859 1.00 75.00 88 GLY A C 1
ATOM 678 O O . GLY A 1 88 ? -3.646 9.502 6.363 1.00 75.00 88 GLY A O 1
ATOM 679 N N . PRO A 1 89 ? -2.906 7.872 7.741 1.00 85.00 89 PRO A N 1
ATOM 680 C CA . PRO A 1 89 ? -1.597 8.475 7.956 1.00 85.00 89 PRO A CA 1
ATOM 681 C C . PRO A 1 89 ? -0.841 8.554 6.620 1.00 85.00 89 PRO A C 1
ATOM 683 O O . PRO A 1 89 ? -0.957 7.669 5.772 1.00 85.00 89 PRO A O 1
ATOM 686 N N . THR A 1 90 ? -0.108 9.647 6.413 1.00 88.94 90 THR A N 1
ATOM 687 C CA . THR A 1 90 ? 0.682 9.882 5.197 1.00 88.94 90 THR A CA 1
ATOM 688 C C . THR A 1 90 ? 2.155 9.885 5.563 1.00 88.94 90 THR A C 1
ATOM 690 O O . THR A 1 90 ? 2.558 10.584 6.490 1.00 88.94 90 THR A O 1
ATOM 693 N N . PHE A 1 91 ? 2.949 9.105 4.836 1.00 90.69 91 PHE A N 1
ATOM 694 C CA . PHE A 1 91 ? 4.392 9.023 5.012 1.00 90.69 91 PHE A CA 1
ATOM 695 C C . PHE A 1 91 ? 5.079 9.660 3.807 1.00 90.69 91 PHE A C 1
ATOM 697 O O . PHE A 1 91 ? 4.761 9.330 2.666 1.00 90.69 91 PHE A O 1
ATOM 704 N N . ALA A 1 92 ? 6.016 10.569 4.067 1.00 90.81 92 ALA A N 1
ATOM 705 C CA . ALA A 1 92 ? 6.843 11.199 3.048 1.00 90.81 92 ALA A CA 1
ATOM 706 C C . ALA A 1 92 ? 8.314 11.110 3.469 1.00 90.81 92 ALA A C 1
ATOM 708 O O . ALA A 1 92 ? 8.718 11.706 4.467 1.00 90.81 92 ALA A O 1
ATOM 709 N N . ALA A 1 93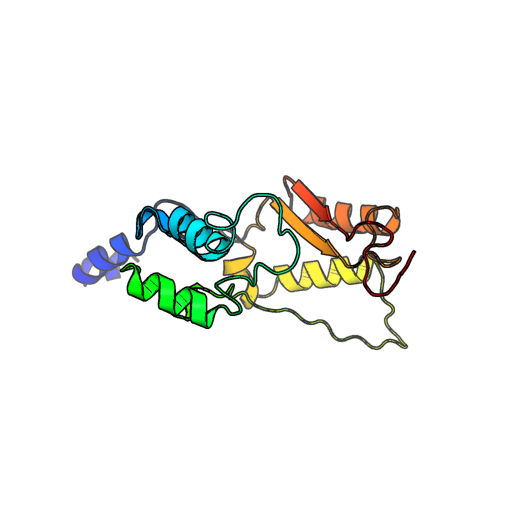 ? 9.112 10.370 2.699 1.00 87.69 93 ALA A N 1
ATOM 710 C CA .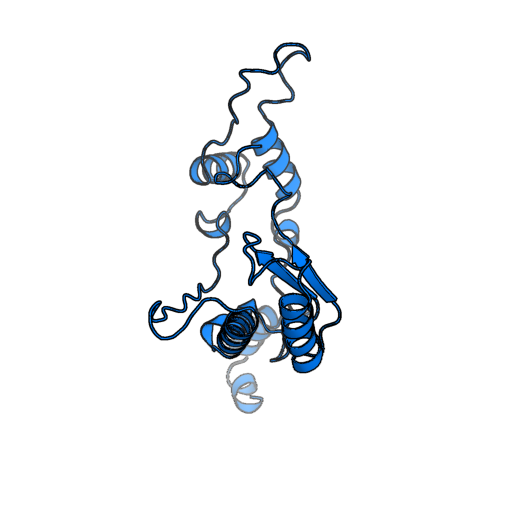 ALA A 1 93 ? 10.559 10.310 2.870 1.00 87.69 93 ALA A CA 1
ATOM 711 C C . ALA A 1 93 ? 11.231 11.343 1.956 1.00 87.69 93 ALA A C 1
ATOM 713 O O . ALA A 1 93 ? 11.056 11.307 0.739 1.00 87.69 93 ALA A O 1
ATOM 714 N N . ILE A 1 94 ? 12.018 12.254 2.535 1.00 89.06 94 ILE A N 1
ATOM 715 C CA . ILE A 1 94 ? 12.787 13.257 1.788 1.00 89.06 94 ILE A CA 1
ATOM 716 C C . ILE A 1 94 ? 14.263 12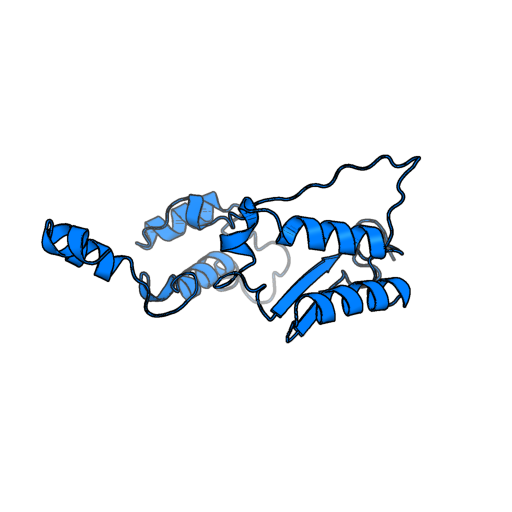.882 1.859 1.00 89.06 94 ILE A C 1
ATOM 718 O O . ILE A 1 94 ? 14.829 12.747 2.943 1.00 89.06 94 ILE A O 1
ATOM 722 N N . ARG A 1 95 ? 14.890 12.717 0.693 1.00 84.69 95 ARG A N 1
ATOM 723 C CA . ARG A 1 95 ? 16.286 12.290 0.559 1.00 84.69 95 ARG A CA 1
ATOM 724 C C . ARG A 1 95 ? 17.057 13.216 -0.379 1.00 84.69 95 ARG A C 1
ATOM 726 O O . ARG A 1 95 ? 16.476 13.899 -1.221 1.00 84.69 95 ARG A O 1
ATOM 733 N N . SER A 1 96 ? 18.379 13.266 -0.217 1.00 86.19 96 SER A N 1
ATOM 734 C CA . SER A 1 96 ? 19.241 14.099 -1.060 1.00 86.19 96 SER A CA 1
ATOM 735 C C . SER A 1 96 ? 19.444 13.450 -2.423 1.00 86.19 96 SER A C 1
ATOM 737 O O . SER A 1 96 ? 20.139 12.445 -2.515 1.00 86.19 96 SER A O 1
ATOM 739 N N . GLY A 1 97 ? 18.959 14.072 -3.498 1.00 81.19 97 GLY A N 1
ATOM 740 C CA . GLY A 1 97 ? 19.144 13.541 -4.856 1.00 81.19 97 GLY A CA 1
ATOM 741 C C . GLY A 1 97 ? 20.609 13.404 -5.305 1.00 81.19 97 GLY A C 1
ATOM 742 O O . GLY A 1 97 ? 20.887 12.691 -6.266 1.00 81.19 97 GLY A O 1
ATOM 743 N N . LYS A 1 98 ? 21.555 14.057 -4.612 1.00 83.12 98 LYS A N 1
ATOM 744 C CA . LYS A 1 98 ? 22.998 13.958 -4.892 1.00 83.12 98 LYS A CA 1
ATOM 745 C C . LYS A 1 98 ? 23.658 12.746 -4.232 1.00 83.12 98 LYS A C 1
ATOM 747 O O . LYS A 1 98 ? 24.652 12.245 -4.746 1.00 83.12 98 LYS A O 1
ATOM 752 N N . HIS A 1 99 ? 23.157 12.331 -3.073 1.00 80.69 99 HIS A N 1
ATOM 753 C CA . HIS A 1 99 ? 23.801 11.318 -2.230 1.00 80.69 99 HIS A CA 1
ATOM 754 C C . HIS A 1 99 ? 22.950 10.060 -2.044 1.00 80.69 99 HIS A C 1
ATOM 756 O O . HIS A 1 99 ? 23.453 9.058 -1.547 1.00 80.69 99 HIS A O 1
ATOM 762 N N . ASP A 1 100 ? 21.681 10.109 -2.437 1.00 78.56 100 ASP A N 1
ATOM 763 C CA . ASP A 1 100 ? 20.705 9.053 -2.226 1.00 78.56 100 ASP A CA 1
ATOM 764 C C . ASP A 1 100 ? 19.738 9.020 -3.417 1.00 78.56 100 ASP A C 1
ATOM 766 O O . ASP A 1 100 ? 18.782 9.794 -3.520 1.00 78.56 100 ASP A O 1
ATOM 770 N N . HIS A 1 101 ? 20.066 8.162 -4.381 1.00 80.38 101 HIS A N 1
ATOM 771 C CA . HIS A 1 101 ? 19.280 7.986 -5.594 1.00 80.38 101 HIS A CA 1
ATOM 772 C C . HIS A 1 101 ? 18.050 7.105 -5.335 1.00 80.38 101 HIS A C 1
ATOM 774 O O . HIS A 1 101 ? 18.054 6.215 -4.477 1.00 80.38 101 HIS A O 1
ATOM 780 N N . SER A 1 102 ? 16.996 7.318 -6.127 1.00 85.38 102 SER A N 1
ATOM 781 C CA . SER A 1 102 ? 15.865 6.387 -6.180 1.00 85.38 102 SER A CA 1
ATOM 782 C C . SER A 1 102 ? 16.384 4.995 -6.552 1.00 85.38 102 SER A C 1
ATOM 784 O O . SER A 1 102 ? 17.171 4.832 -7.483 1.00 85.38 102 SER A O 1
ATOM 786 N N . SER A 1 103 ? 16.014 4.001 -5.747 1.00 90.94 103 SER A N 1
ATOM 787 C CA . SER A 1 103 ? 16.415 2.611 -5.928 1.00 90.94 103 SER A CA 1
ATOM 788 C C . SER A 1 103 ? 15.354 1.687 -5.350 1.00 90.94 103 SER A C 1
ATOM 790 O O . SER A 1 103 ? 14.756 2.002 -4.319 1.00 90.94 103 SER A O 1
ATOM 792 N N . ALA A 1 104 ? 15.164 0.517 -5.965 1.00 91.31 104 ALA A N 1
ATOM 793 C CA . ALA A 1 104 ? 14.211 -0.490 -5.488 1.00 91.31 104 ALA A CA 1
ATOM 794 C C . ALA A 1 104 ? 14.409 -0.837 -3.999 1.00 91.31 104 ALA A C 1
ATOM 796 O O . ALA A 1 104 ? 13.448 -0.946 -3.238 1.00 91.31 104 ALA A O 1
ATOM 797 N N . LEU A 1 105 ? 15.667 -0.955 -3.560 1.00 91.06 105 LEU A N 1
ATOM 798 C CA . LEU A 1 105 ? 15.996 -1.231 -2.162 1.00 91.06 105 LEU A CA 1
ATOM 799 C C . LEU A 1 105 ? 15.678 -0.041 -1.246 1.00 91.06 105 LEU A C 1
ATOM 801 O O . LEU A 1 105 ? 15.194 -0.241 -0.134 1.00 91.06 105 LEU A O 1
ATOM 805 N N . GLY A 1 106 ? 15.909 1.189 -1.714 1.00 91.19 106 GLY A N 1
ATOM 806 C CA . GLY A 1 106 ? 15.502 2.399 -1.005 1.00 91.19 106 GLY A CA 1
ATOM 807 C C . GLY A 1 106 ? 13.989 2.445 -0.786 1.00 91.19 106 GLY A C 1
ATOM 808 O O . GLY A 1 106 ? 13.548 2.645 0.339 1.00 91.19 106 GLY A O 1
ATOM 809 N N . HIS A 1 107 ? 13.194 2.155 -1.820 1.00 91.00 107 HIS A N 1
ATOM 810 C CA . HIS A 1 107 ? 11.732 2.084 -1.705 1.00 91.00 107 HIS A CA 1
ATOM 811 C C . HIS A 1 107 ? 11.270 0.987 -0.731 1.00 91.00 107 HIS A C 1
ATOM 813 O O . HIS A 1 107 ? 10.333 1.191 0.045 1.00 91.00 107 HIS A O 1
ATOM 819 N N . ALA A 1 108 ? 11.953 -0.162 -0.714 1.00 92.44 108 ALA A N 1
ATOM 820 C CA . ALA A 1 108 ? 11.665 -1.214 0.256 1.00 92.44 108 ALA A CA 1
ATOM 821 C C . ALA A 1 108 ? 11.998 -0.791 1.694 1.00 92.44 108 ALA A C 1
ATOM 823 O O . ALA A 1 108 ? 11.216 -1.054 2.603 1.00 92.44 108 ALA A O 1
ATOM 824 N N . LYS A 1 109 ? 13.116 -0.089 1.905 1.00 93.06 109 LYS A N 1
ATOM 825 C CA . LYS A 1 109 ? 13.482 0.478 3.211 1.00 93.06 109 LYS A CA 1
ATOM 826 C C . LYS A 1 109 ? 12.484 1.542 3.680 1.00 93.06 109 LYS A C 1
ATOM 828 O O . LYS A 1 109 ? 12.153 1.585 4.863 1.00 93.06 109 LYS A O 1
ATOM 833 N N . ASP A 1 110 ? 11.990 2.373 2.770 1.00 92.94 110 ASP A N 1
ATOM 834 C CA . ASP A 1 110 ? 10.972 3.380 3.077 1.00 92.94 110 ASP A CA 1
ATOM 835 C C . ASP A 1 110 ? 9.653 2.705 3.491 1.00 92.94 110 ASP A C 1
ATOM 837 O O . ASP A 1 110 ? 9.057 3.073 4.503 1.00 92.94 110 ASP A O 1
ATOM 841 N N . SER A 1 111 ? 9.252 1.645 2.780 1.00 91.81 111 SER A N 1
ATOM 842 C CA . SER A 1 111 ? 8.085 0.824 3.143 1.00 91.81 111 SER A CA 1
ATOM 843 C C . SER A 1 111 ? 8.260 0.162 4.512 1.00 91.81 111 SER A C 1
ATOM 845 O O . SER A 1 111 ? 7.338 0.144 5.322 1.00 91.81 111 SER A O 1
ATOM 847 N N . ASP A 1 112 ? 9.461 -0.345 4.790 1.00 93.62 112 ASP A N 1
ATOM 848 C CA . ASP A 1 112 ? 9.816 -0.952 6.069 1.00 93.62 112 ASP A CA 1
ATOM 849 C C . ASP A 1 112 ? 9.726 0.039 7.233 1.00 93.62 112 ASP A C 1
ATOM 851 O O . ASP A 1 112 ? 9.166 -0.268 8.282 1.00 93.62 112 ASP A O 1
ATOM 855 N N . THR A 1 113 ? 10.247 1.247 7.017 1.00 93.75 113 THR A N 1
ATOM 856 C CA . THR A 1 113 ? 10.171 2.349 7.980 1.00 93.75 113 THR A CA 1
ATOM 857 C C . THR A 1 113 ? 8.719 2.714 8.255 1.00 93.75 113 THR A C 1
ATOM 859 O O . THR A 1 113 ? 8.323 2.797 9.412 1.00 93.75 113 THR A O 1
ATOM 862 N N . MET A 1 114 ? 7.911 2.878 7.203 1.00 93.62 114 MET A N 1
ATOM 863 C CA . MET A 1 114 ? 6.496 3.231 7.319 1.00 93.62 114 MET A CA 1
ATOM 864 C C . MET A 1 114 ? 5.722 2.227 8.182 1.00 93.62 114 MET A C 1
ATOM 866 O O . MET A 1 114 ? 4.935 2.637 9.028 1.00 93.62 114 MET A O 1
ATOM 870 N N . VAL A 1 115 ? 5.952 0.923 7.999 1.00 91.31 115 VAL A N 1
ATOM 871 C CA . VAL A 1 115 ? 5.266 -0.131 8.768 1.00 91.31 115 VAL A CA 1
ATOM 872 C C . VAL A 1 115 ? 5.627 -0.096 10.259 1.00 91.31 115 VAL A C 1
ATOM 874 O O . VAL A 1 115 ? 4.808 -0.472 11.093 1.00 91.31 115 VAL A O 1
ATOM 877 N N . GLN A 1 116 ? 6.828 0.372 10.606 1.00 91.50 116 GLN A N 1
ATOM 878 C CA . GLN A 1 116 ? 7.313 0.459 11.990 1.00 91.50 116 GLN A CA 1
ATOM 879 C C . GLN A 1 116 ? 6.865 1.734 12.719 1.00 91.50 116 GLN A C 1
ATOM 881 O O . GLN A 1 116 ? 7.043 1.835 13.933 1.00 91.50 116 GLN A O 1
ATOM 886 N N . LEU A 1 117 ? 6.304 2.714 12.005 1.00 92.75 117 LEU A N 1
ATOM 887 C CA . LEU A 1 117 ? 5.850 3.963 12.606 1.00 92.75 117 LEU A CA 1
ATOM 888 C C . LEU A 1 117 ? 4.544 3.755 13.399 1.00 92.75 117 LEU A C 1
ATOM 890 O O . LEU A 1 117 ? 3.584 3.193 12.861 1.00 92.75 117 LEU A O 1
ATOM 894 N N . PRO A 1 118 ? 4.452 4.247 14.651 1.00 90.81 118 PRO A N 1
ATOM 895 C CA . PRO A 1 118 ? 3.264 4.068 15.490 1.00 90.81 118 PRO A CA 1
ATOM 896 C C . PRO A 1 118 ? 2.009 4.721 14.891 1.00 90.81 118 PRO A C 1
ATOM 898 O O . PRO A 1 118 ? 0.893 4.247 15.098 1.00 90.81 118 PRO A O 1
ATOM 901 N N . GLU A 1 119 ? 2.164 5.771 14.081 1.00 90.75 119 GLU A N 1
ATOM 902 C CA . GLU A 1 119 ? 1.067 6.425 13.363 1.00 90.75 119 GLU A CA 1
ATOM 903 C C . GLU A 1 119 ? 0.367 5.478 12.377 1.00 90.75 119 GLU A C 1
ATOM 905 O O . GLU A 1 119 ? -0.817 5.658 12.078 1.00 90.75 119 GLU A O 1
ATOM 910 N N . PHE A 1 120 ? 1.084 4.461 11.889 1.00 90.12 120 PHE A N 1
ATOM 911 C CA . PHE A 1 120 ? 0.593 3.480 10.929 1.00 90.12 120 PHE A CA 1
ATOM 912 C C . PHE A 1 120 ? 0.075 2.201 11.579 1.00 90.12 120 PHE A C 1
ATOM 914 O O . PHE A 1 120 ? -0.591 1.437 10.887 1.00 90.12 120 PHE A O 1
ATOM 921 N N . GLU A 1 121 ? 0.274 1.983 12.881 1.00 87.81 121 GLU A N 1
ATOM 922 C CA . GLU A 1 121 ? -0.099 0.740 13.571 1.00 87.81 121 GLU A CA 1
ATOM 923 C C . GLU A 1 121 ? -1.560 0.351 13.300 1.00 87.81 121 GLU A C 1
ATOM 925 O O . GLU A 1 121 ? -1.843 -0.728 12.790 1.00 87.81 121 GLU A O 1
ATOM 930 N N . LYS A 1 122 ? -2.499 1.279 13.515 1.00 83.75 122 LYS A N 1
ATOM 931 C CA . LYS A 1 122 ? -3.937 1.030 13.297 1.00 83.75 122 LYS A CA 1
ATOM 932 C C . LYS A 1 122 ? -4.314 0.833 11.825 1.00 83.75 122 LYS A C 1
ATOM 934 O O . LYS A 1 122 ? -5.361 0.260 11.527 1.00 83.75 122 LYS A O 1
ATOM 939 N N . ALA A 1 123 ? -3.525 1.386 10.906 1.00 84.69 123 ALA A N 1
ATOM 940 C CA . ALA A 1 123 ? -3.823 1.383 9.477 1.00 84.69 123 ALA A CA 1
ATOM 941 C C . ALA A 1 123 ? -3.197 0.178 8.760 1.00 84.69 123 ALA A C 1
ATOM 943 O O . ALA A 1 123 ? -3.837 -0.413 7.885 1.00 84.69 123 ALA A O 1
ATOM 944 N N . ALA A 1 124 ? -1.976 -0.192 9.137 1.00 86.69 124 ALA A N 1
ATOM 945 C CA . ALA A 1 124 ? -1.167 -1.224 8.508 1.00 86.69 124 ALA A CA 1
ATOM 946 C C . ALA A 1 124 ? -1.227 -2.562 9.256 1.00 86.69 124 ALA A C 1
ATOM 948 O O . ALA A 1 124 ? -1.178 -3.603 8.603 1.00 86.69 124 ALA A O 1
ATOM 949 N N . LEU A 1 125 ? -1.368 -2.553 10.587 1.00 86.62 125 LEU A N 1
ATOM 950 C CA . LEU A 1 125 ? -1.262 -3.752 11.417 1.00 86.62 125 LEU A CA 1
ATOM 951 C C . LEU A 1 125 ? -2.628 -4.227 11.942 1.00 86.62 125 LEU A C 1
ATOM 953 O O . LEU A 1 125 ? -3.570 -3.450 12.110 1.00 86.62 125 LEU A O 1
ATOM 957 N N . ILE A 1 126 ? -2.719 -5.527 12.208 1.00 83.50 126 ILE A N 1
ATOM 958 C CA . ILE A 1 126 ? -3.775 -6.186 12.980 1.00 83.50 126 ILE A CA 1
ATOM 959 C C . ILE A 1 126 ? -3.054 -6.946 14.092 1.00 83.50 126 ILE A C 1
ATOM 961 O O . ILE A 1 126 ? -2.222 -7.802 13.803 1.00 83.50 126 ILE A O 1
ATOM 965 N N . ASP A 1 127 ? -3.306 -6.577 15.349 1.00 85.44 127 ASP A N 1
ATOM 966 C CA . ASP A 1 127 ? -2.646 -7.160 16.530 1.00 85.44 127 ASP A CA 1
ATOM 967 C C . ASP A 1 127 ? -1.105 -7.161 16.443 1.00 85.44 127 ASP A C 1
ATOM 969 O O . ASP A 1 127 ? -0.430 -8.117 16.819 1.00 85.44 127 ASP A O 1
ATOM 973 N N . GLY A 1 128 ? -0.536 -6.075 15.906 1.00 82.50 128 GLY A N 1
ATOM 974 C CA . GLY A 1 128 ? 0.912 -5.910 15.726 1.00 82.50 128 GLY A CA 1
ATOM 975 C C . GLY A 1 128 ? 1.505 -6.664 14.528 1.00 82.50 128 GLY A C 1
ATOM 976 O O . GLY A 1 128 ? 2.703 -6.559 14.277 1.00 82.50 128 GLY A O 1
ATOM 977 N N . ILE A 1 129 ? 0.686 -7.388 13.761 1.00 84.50 129 ILE A N 1
ATOM 978 C CA . ILE A 1 129 ? 1.097 -8.124 12.561 1.00 84.50 129 ILE A CA 1
ATOM 979 C C . ILE A 1 129 ? 0.691 -7.328 11.321 1.00 84.50 129 ILE A C 1
ATOM 981 O O . ILE A 1 129 ? -0.435 -6.836 11.234 1.00 84.50 129 ILE A O 1
ATOM 985 N N . LEU A 1 130 ? 1.598 -7.188 10.348 1.00 87.94 130 LEU A N 1
ATOM 986 C CA . LEU A 1 130 ? 1.277 -6.517 9.086 1.00 87.94 130 LEU A CA 1
ATOM 987 C C . LEU A 1 130 ? 0.151 -7.269 8.376 1.00 87.94 130 LEU A C 1
ATOM 989 O O . LEU A 1 130 ? 0.152 -8.497 8.325 1.00 87.94 130 LEU A O 1
ATOM 993 N N . LYS A 1 131 ? -0.812 -6.528 7.823 1.00 85.56 131 LYS A N 1
ATOM 994 C CA . LYS A 1 131 ? -1.914 -7.122 7.062 1.00 85.56 131 LYS A CA 1
ATOM 995 C C . LYS A 1 131 ? -1.383 -8.107 6.008 1.00 85.56 131 LYS A C 1
ATOM 997 O O . LYS A 1 131 ? -0.471 -7.749 5.263 1.00 85.56 131 LYS A O 1
ATOM 1002 N N . PRO A 1 132 ? -1.981 -9.308 5.899 1.00 85.62 132 PRO A N 1
ATOM 1003 C CA . PRO A 1 132 ? -1.431 -10.405 5.097 1.00 85.62 132 PRO A CA 1
ATOM 1004 C C . PRO A 1 132 ? -1.429 -10.121 3.589 1.00 85.62 132 PRO A C 1
ATOM 1006 O O . PRO A 1 132 ? -0.660 -10.727 2.846 1.00 85.62 132 PRO A O 1
ATOM 1009 N N . VAL A 1 133 ? -2.273 -9.191 3.132 1.00 91.19 133 VAL A N 1
ATOM 1010 C CA . VAL A 1 133 ? -2.351 -8.761 1.735 1.00 91.19 133 VAL A CA 1
ATOM 1011 C C . VAL A 1 133 ? -1.918 -7.305 1.628 1.00 91.19 133 VAL A C 1
ATOM 1013 O O . VAL A 1 133 ? -2.556 -6.416 2.196 1.00 91.19 133 VAL A O 1
ATOM 1016 N N . VAL A 1 134 ? -0.863 -7.061 0.854 1.00 91.50 134 VAL A N 1
ATOM 1017 C CA . VAL A 1 134 ? -0.339 -5.720 0.570 1.00 91.5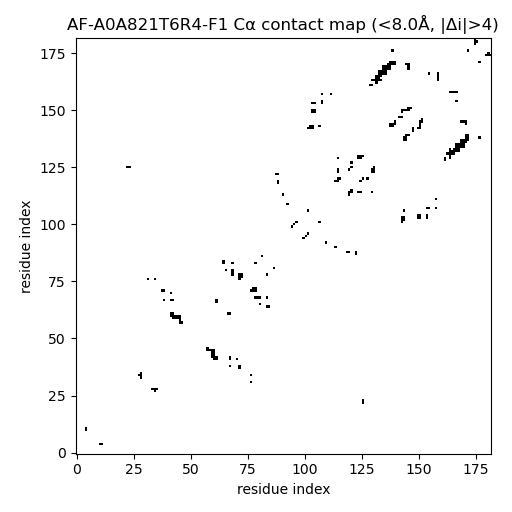0 134 VAL A CA 1
ATOM 1018 C C . VAL A 1 134 ? -0.463 -5.424 -0.922 1.00 91.50 134 VAL A C 1
ATOM 1020 O O . VAL A 1 134 ? -0.108 -6.249 -1.764 1.00 91.50 134 VAL A O 1
ATOM 1023 N N . ILE A 1 135 ? -0.955 -4.229 -1.254 1.00 93.81 135 ILE A N 1
ATOM 1024 C CA . ILE A 1 135 ? -1.036 -3.721 -2.627 1.00 93.81 135 ILE A CA 1
ATOM 1025 C C . ILE A 1 135 ? -0.238 -2.420 -2.693 1.00 93.81 135 ILE A C 1
ATOM 1027 O O . ILE A 1 135 ? -0.539 -1.474 -1.968 1.00 93.81 135 ILE A O 1
ATOM 1031 N N . ILE A 1 136 ? 0.767 -2.373 -3.565 1.00 91.69 136 ILE A N 1
ATOM 1032 C CA . ILE A 1 136 ? 1.599 -1.194 -3.810 1.00 91.69 136 ILE A CA 1
ATOM 1033 C C . ILE A 1 136 ? 1.313 -0.704 -5.225 1.00 91.69 136 ILE A C 1
ATOM 1035 O O . ILE A 1 136 ? 1.558 -1.420 -6.195 1.00 91.69 136 ILE A O 1
ATOM 1039 N N . SER A 1 137 ? 0.797 0.517 -5.339 1.00 90.88 137 SER A N 1
ATOM 1040 C CA . SER A 1 137 ? 0.669 1.202 -6.624 1.00 90.88 137 SER A CA 1
ATOM 1041 C C . SER A 1 137 ? 1.893 2.075 -6.853 1.00 90.88 137 SER A C 1
ATOM 1043 O O . SER A 1 137 ? 2.227 2.888 -5.994 1.00 90.88 137 SER A O 1
ATOM 1045 N N . VAL A 1 138 ? 2.542 1.922 -8.004 1.00 87.38 138 VAL A N 1
ATOM 1046 C CA . VAL A 1 138 ? 3.751 2.668 -8.380 1.00 87.38 138 VAL A CA 1
ATOM 1047 C C . VAL A 1 138 ? 3.585 3.342 -9.738 1.00 87.38 138 VAL A C 1
ATOM 1049 O O . VAL A 1 138 ? 2.783 2.898 -10.562 1.00 87.38 138 VAL A O 1
ATOM 1052 N N . ASP A 1 139 ? 4.365 4.391 -9.998 1.00 83.00 139 ASP A N 1
ATOM 1053 C CA . ASP A 1 139 ? 4.311 5.104 -11.282 1.00 83.00 139 ASP A CA 1
ATOM 1054 C C . ASP A 1 139 ? 5.018 4.315 -12.403 1.00 83.00 139 ASP A C 1
ATOM 1056 O O . ASP A 1 139 ? 4.689 4.424 -13.583 1.00 83.00 139 ASP A O 1
ATOM 1060 N N . GLY A 1 140 ? 5.934 3.412 -12.030 1.00 80.44 140 GLY A N 1
ATOM 1061 C CA . GLY A 1 140 ? 6.524 2.431 -12.948 1.00 80.44 140 GLY A CA 1
ATOM 1062 C C . GLY A 1 140 ? 7.876 2.845 -13.529 1.00 80.44 140 GLY A C 1
ATOM 1063 O O . GLY A 1 140 ? 8.300 2.294 -14.553 1.00 80.44 140 GLY A O 1
ATOM 1064 N N . GLY A 1 141 ? 8.574 3.770 -12.863 1.00 82.88 141 GLY A N 1
ATOM 1065 C CA . GLY A 1 141 ? 9.959 4.122 -13.169 1.00 82.88 141 GLY A CA 1
ATOM 1066 C C . GLY A 1 141 ? 10.929 2.933 -13.041 1.00 82.88 141 GLY A C 1
ATOM 1067 O O . GLY A 1 141 ? 10.563 1.870 -12.527 1.00 82.88 141 GLY A O 1
ATOM 1068 N N . PRO A 1 142 ? 12.190 3.073 -13.492 1.00 84.00 142 PRO A N 1
ATOM 1069 C CA . PRO A 1 142 ? 13.176 1.991 -13.499 1.00 84.00 142 PRO A CA 1
ATOM 1070 C C . PRO A 1 142 ? 13.345 1.263 -12.165 1.00 84.00 142 PRO A C 1
ATOM 1072 O O . PRO A 1 142 ? 13.655 0.077 -12.163 1.00 84.00 142 PRO A O 1
ATOM 1075 N N . ASP A 1 143 ? 13.166 1.960 -11.047 1.00 87.06 143 ASP A N 1
ATOM 1076 C CA . ASP A 1 143 ? 13.380 1.454 -9.689 1.00 87.06 143 ASP A CA 1
ATOM 1077 C C . ASP A 1 143 ? 12.110 0.970 -8.985 1.00 87.06 143 ASP A C 1
ATOM 1079 O O . ASP A 1 143 ? 12.184 0.396 -7.902 1.00 87.06 143 ASP A O 1
ATOM 1083 N N . GLU A 1 144 ? 10.961 1.103 -9.638 1.00 87.06 144 GLU A N 1
ATOM 1084 C CA . GLU A 1 144 ? 9.651 0.754 -9.083 1.00 87.06 144 GLU A CA 1
ATOM 1085 C C . GLU A 1 144 ? 8.919 -0.284 -9.934 1.00 87.06 144 GLU A C 1
ATOM 1087 O O . GLU A 1 144 ? 8.060 -1.009 -9.443 1.00 87.06 144 GLU A O 1
ATOM 1092 N N . ASN A 1 145 ? 9.258 -0.382 -11.220 1.00 89.19 145 ASN A N 1
ATOM 1093 C CA . ASN A 1 145 ? 8.543 -1.238 -12.151 1.00 89.19 145 ASN A CA 1
ATOM 1094 C C . ASN A 1 145 ? 8.707 -2.731 -11.789 1.00 89.19 145 ASN A C 1
ATOM 1096 O O . ASN A 1 145 ? 9.838 -3.236 -11.795 1.00 89.19 145 ASN A O 1
ATOM 1100 N N . PRO A 1 146 ? 7.605 -3.474 -11.558 1.00 89.00 146 PRO A N 1
ATOM 1101 C CA . PRO A 1 146 ? 7.642 -4.888 -11.185 1.00 89.00 146 PRO A CA 1
ATOM 1102 C C . PRO A 1 146 ? 8.284 -5.791 -12.244 1.00 89.00 146 PRO A C 1
ATOM 1104 O O . PRO A 1 146 ? 8.627 -6.927 -11.935 1.00 89.00 146 PRO A O 1
ATOM 1107 N N . ARG A 1 147 ? 8.480 -5.314 -13.482 1.00 88.94 147 ARG A N 1
ATOM 1108 C CA . ARG A 1 147 ? 9.155 -6.085 -14.536 1.00 88.94 147 ARG A CA 1
ATOM 1109 C C . ARG A 1 147 ? 10.645 -6.297 -14.269 1.00 88.94 147 ARG A C 1
ATOM 1111 O O . ARG A 1 147 ? 11.241 -7.197 -14.855 1.00 88.94 147 ARG A O 1
ATOM 1118 N N . TYR A 1 148 ? 11.275 -5.434 -13.467 1.00 90.38 148 TYR A N 1
ATOM 1119 C CA . TYR A 1 148 ? 12.721 -5.480 -13.279 1.00 90.38 148 TYR A CA 1
ATOM 1120 C C . TYR A 1 148 ? 13.114 -6.404 -12.119 1.00 90.38 148 TYR A C 1
ATOM 1122 O O . TYR A 1 148 ? 12.546 -6.297 -11.029 1.00 90.38 148 TYR A O 1
ATOM 1130 N N . PRO A 1 149 ? 14.158 -7.242 -12.288 1.00 94.06 149 PRO A N 1
ATOM 1131 C CA . PRO A 1 149 ? 14.605 -8.168 -11.247 1.00 94.06 149 PRO A CA 1
ATOM 1132 C C . PRO A 1 149 ? 14.938 -7.506 -9.905 1.00 94.06 149 PRO A C 1
ATOM 1134 O O . PRO A 1 149 ? 14.638 -8.072 -8.858 1.00 94.06 149 PRO A O 1
ATOM 1137 N N . LYS A 1 150 ? 15.509 -6.292 -9.916 1.00 92.62 150 LYS A N 1
ATOM 1138 C CA . LYS A 1 150 ? 15.832 -5.538 -8.690 1.00 92.62 150 LYS A CA 1
ATOM 1139 C C . LYS A 1 150 ? 14.591 -5.218 -7.853 1.00 92.62 150 LYS A C 1
ATOM 1141 O O . LYS A 1 150 ? 14.626 -5.329 -6.631 1.00 92.62 150 LYS A O 1
ATOM 1146 N N . THR A 1 151 ? 13.486 -4.884 -8.512 1.00 92.25 151 THR A N 1
ATOM 1147 C CA . THR A 1 151 ? 12.216 -4.571 -7.857 1.00 92.25 151 THR A CA 1
ATOM 1148 C C . THR A 1 151 ? 11.556 -5.844 -7.340 1.00 92.25 151 THR A C 1
ATOM 1150 O O . THR A 1 151 ? 11.113 -5.876 -6.196 1.00 92.25 151 THR A O 1
ATOM 1153 N N . ILE A 1 152 ? 11.583 -6.931 -8.120 1.00 93.38 152 ILE A N 1
ATOM 1154 C CA . ILE A 1 152 ? 11.101 -8.252 -7.678 1.00 93.38 152 ILE A CA 1
ATOM 1155 C C . ILE A 1 152 ? 11.883 -8.733 -6.449 1.00 93.38 152 ILE A C 1
ATOM 1157 O O . ILE A 1 152 ? 11.294 -9.233 -5.492 1.00 93.38 152 ILE A O 1
ATOM 1161 N N . GLN A 1 153 ? 13.206 -8.561 -6.441 1.00 95.19 153 GLN A N 1
ATOM 1162 C CA . GLN A 1 153 ? 14.051 -8.928 -5.308 1.00 95.19 153 GLN A CA 1
ATOM 1163 C C . GLN A 1 153 ? 13.700 -8.109 -4.060 1.00 95.19 153 GLN A C 1
ATOM 1165 O O . GLN A 1 153 ? 13.498 -8.691 -2.995 1.00 95.19 153 GLN A O 1
ATOM 1170 N N . ALA A 1 154 ? 13.575 -6.786 -4.190 1.00 94.75 154 ALA A N 1
ATOM 1171 C CA . ALA A 1 154 ? 13.185 -5.907 -3.090 1.00 94.75 154 ALA A CA 1
ATOM 1172 C C . ALA A 1 154 ? 11.796 -6.272 -2.524 1.00 94.75 154 ALA A C 1
ATOM 1174 O O . ALA A 1 154 ? 11.636 -6.413 -1.311 1.00 94.75 154 ALA A O 1
ATOM 1175 N N . ALA A 1 155 ? 10.822 -6.533 -3.398 1.00 94.19 155 ALA A N 1
ATOM 1176 C CA . ALA A 1 155 ? 9.491 -7.004 -3.023 1.00 94.19 155 ALA A CA 1
ATOM 1177 C C . ALA A 1 155 ? 9.533 -8.372 -2.318 1.00 94.19 155 ALA A C 1
ATOM 1179 O O . ALA A 1 155 ? 8.873 -8.569 -1.302 1.00 94.19 155 ALA A O 1
ATOM 1180 N N . THR A 1 156 ? 10.365 -9.303 -2.798 1.00 94.44 156 THR A N 1
ATOM 1181 C CA . THR A 1 156 ? 10.543 -10.634 -2.188 1.00 94.44 156 THR A CA 1
ATOM 1182 C C . THR A 1 156 ? 11.123 -10.539 -0.776 1.00 94.44 156 THR A C 1
ATOM 1184 O O . THR A 1 156 ? 10.735 -11.310 0.103 1.00 94.44 156 THR A O 1
ATOM 1187 N N . ILE A 1 157 ? 12.043 -9.596 -0.541 1.00 94.94 157 ILE A N 1
ATOM 1188 C CA . ILE A 1 157 ? 12.600 -9.336 0.793 1.00 94.94 157 ILE A CA 1
ATOM 1189 C C . ILE A 1 157 ? 11.486 -8.901 1.749 1.00 94.94 157 ILE A C 1
ATOM 1191 O O . ILE A 1 157 ? 11.371 -9.475 2.831 1.00 94.94 157 ILE A O 1
ATOM 1195 N N . LEU A 1 158 ? 10.638 -7.948 1.345 1.00 93.25 158 LEU A N 1
ATOM 1196 C CA . LEU A 1 158 ? 9.503 -7.498 2.160 1.00 93.25 158 LEU A CA 1
ATOM 1197 C C . LEU A 1 158 ? 8.482 -8.615 2.396 1.00 93.25 158 LEU A C 1
ATOM 1199 O O . LEU A 1 158 ? 8.068 -8.824 3.532 1.00 93.25 158 LEU A O 1
ATOM 1203 N N . PHE A 1 159 ? 8.133 -9.364 1.347 1.00 92.88 159 PHE A N 1
ATOM 1204 C CA . PHE A 1 159 ? 7.192 -10.482 1.419 1.00 92.88 159 PHE A CA 1
ATOM 1205 C C . PHE A 1 159 ? 7.606 -11.502 2.483 1.00 92.88 159 PHE A C 1
ATOM 1207 O O . PHE A 1 159 ? 6.806 -11.877 3.336 1.00 92.88 159 PHE A O 1
ATOM 1214 N N . LYS A 1 160 ? 8.885 -11.898 2.474 1.00 91.44 160 LYS A N 1
ATOM 1215 C CA . LYS A 1 160 ? 9.436 -12.833 3.461 1.00 91.44 160 LYS A CA 1
ATOM 1216 C C . LYS A 1 160 ? 9.562 -12.208 4.846 1.00 91.44 160 LYS A C 1
ATOM 1218 O O . LYS A 1 160 ? 9.225 -12.864 5.824 1.00 91.44 160 LYS A O 1
ATOM 1223 N N . LYS A 1 161 ? 10.046 -10.963 4.938 1.00 92.00 161 LYS A N 1
ATOM 1224 C CA . LYS A 1 161 ? 10.245 -10.264 6.218 1.00 92.00 161 LYS A CA 1
ATOM 1225 C C . LYS A 1 161 ? 8.942 -10.159 7.009 1.00 92.00 161 LYS A C 1
ATOM 1227 O O . LYS A 1 161 ? 8.956 -10.358 8.218 1.00 92.00 161 LYS A O 1
ATOM 1232 N N . TYR A 1 162 ? 7.846 -9.853 6.321 1.00 90.88 162 TYR A N 1
ATOM 1233 C CA . TYR A 1 162 ? 6.538 -9.642 6.935 1.00 90.88 162 TYR A CA 1
ATOM 1234 C C . TYR A 1 162 ? 5.617 -10.861 6.892 1.00 90.88 162 TYR A C 1
ATOM 1236 O O . TYR A 1 162 ? 4.485 -10.758 7.351 1.00 90.88 162 TYR A O 1
ATOM 1244 N N . ASN A 1 163 ? 6.094 -11.999 6.374 1.00 89.00 163 ASN A N 1
ATOM 1245 C CA . ASN A 1 163 ? 5.309 -13.223 6.221 1.00 89.00 163 ASN A CA 1
ATOM 1246 C C . ASN A 1 163 ? 3.937 -12.957 5.570 1.00 89.00 163 ASN A C 1
ATOM 1248 O O . ASN A 1 163 ? 2.896 -13.315 6.116 1.00 89.00 163 ASN A O 1
ATOM 1252 N N . LEU A 1 164 ? 3.954 -12.251 4.437 1.00 90.06 164 LEU A N 1
ATOM 1253 C CA . LEU A 1 164 ? 2.740 -11.900 3.702 1.00 90.06 164 LEU A CA 1
ATOM 1254 C C . LEU A 1 164 ? 2.151 -13.131 3.004 1.00 90.06 164 LEU A C 1
ATOM 1256 O O . LEU A 1 164 ? 2.890 -13.985 2.520 1.00 90.06 164 LEU A O 1
ATOM 1260 N N . ASP A 1 165 ? 0.828 -13.161 2.864 1.00 90.38 165 ASP A N 1
ATOM 1261 C CA . ASP A 1 165 ? 0.127 -14.149 2.038 1.00 90.38 165 ASP A CA 1
ATOM 1262 C C . ASP A 1 165 ? 0.101 -13.706 0.570 1.00 90.38 165 ASP A C 1
ATOM 1264 O O . ASP A 1 165 ? 0.187 -14.525 -0.347 1.00 90.38 165 ASP A O 1
ATOM 1268 N N . ALA A 1 166 ? 0.012 -12.392 0.331 1.00 91.75 166 ALA A N 1
ATOM 1269 C CA . ALA A 1 166 ? 0.060 -11.817 -1.006 1.00 91.75 166 ALA A CA 1
ATOM 1270 C C . ALA A 1 166 ? 0.682 -10.414 -1.022 1.00 91.75 166 ALA A C 1
ATOM 1272 O O . ALA A 1 166 ? 0.386 -9.561 -0.184 1.00 91.75 166 ALA A O 1
ATOM 1273 N N . LEU A 1 167 ? 1.501 -10.158 -2.044 1.00 93.06 167 LEU A N 1
ATOM 1274 C CA . LEU A 1 167 ? 2.032 -8.837 -2.367 1.00 93.06 167 LEU A CA 1
ATOM 1275 C C . LEU A 1 167 ? 1.770 -8.540 -3.843 1.00 93.06 167 LEU A C 1
ATOM 1277 O O . LEU A 1 167 ? 2.360 -9.162 -4.725 1.00 93.06 167 LEU A O 1
ATOM 1281 N N . PHE A 1 168 ? 0.902 -7.569 -4.104 1.00 94.06 168 PHE A N 1
ATOM 1282 C CA . PHE A 1 168 ? 0.621 -7.078 -5.446 1.00 94.06 168 PHE A CA 1
ATOM 1283 C C . PHE A 1 168 ? 1.358 -5.763 -5.671 1.00 94.06 168 PHE A C 1
ATOM 1285 O O . PHE A 1 168 ? 1.206 -4.823 -4.894 1.00 94.06 168 PHE A O 1
ATOM 1292 N N . MET A 1 169 ? 2.123 -5.675 -6.755 1.00 91.44 169 MET A N 1
ATOM 1293 C CA . MET A 1 169 ? 2.653 -4.402 -7.243 1.00 91.44 169 MET A CA 1
ATOM 1294 C C . MET A 1 169 ? 1.977 -4.072 -8.564 1.00 91.44 169 MET A C 1
ATOM 1296 O O . MET A 1 169 ? 2.115 -4.812 -9.539 1.00 91.44 169 MET A O 1
ATOM 1300 N N . VAL A 1 170 ? 1.223 -2.980 -8.577 1.00 90.38 170 VAL A N 1
ATOM 1301 C CA . VAL A 1 170 ? 0.469 -2.513 -9.739 1.00 90.38 170 VAL A CA 1
ATOM 1302 C C . VAL A 1 170 ? 1.085 -1.222 -10.253 1.00 90.38 170 VAL A C 1
ATOM 1304 O O . VAL A 1 170 ? 1.492 -0.359 -9.481 1.00 90.38 170 VAL A O 1
ATOM 1307 N N . MET A 1 171 ? 1.174 -1.103 -11.570 1.00 85.06 171 MET A N 1
ATOM 1308 C CA . MET A 1 171 ? 1.652 0.101 -12.240 1.00 85.06 171 MET A CA 1
ATOM 1309 C C . MET A 1 171 ? 0.678 0.488 -13.341 1.00 85.06 171 MET A C 1
ATOM 1311 O O . MET A 1 171 ? -0.065 -0.359 -13.849 1.00 85.06 171 MET A O 1
ATOM 1315 N N . ASN A 1 172 ? 0.711 1.757 -13.735 1.00 77.69 172 ASN A N 1
ATOM 1316 C CA . ASN A 1 172 ? -0.023 2.213 -14.906 1.00 77.69 172 ASN A CA 1
ATOM 1317 C C . ASN A 1 172 ? 0.411 1.424 -16.151 1.00 77.69 172 ASN A C 1
ATOM 1319 O O . ASN A 1 172 ? 1.576 1.048 -16.305 1.00 77.69 172 ASN A O 1
ATOM 1323 N N . ALA A 1 173 ? -0.541 1.162 -17.052 1.00 67.25 173 ALA A N 1
ATOM 1324 C CA . ALA A 1 173 ? -0.242 0.492 -18.311 1.00 67.25 173 ALA A CA 1
ATOM 1325 C C . ALA A 1 173 ? 0.792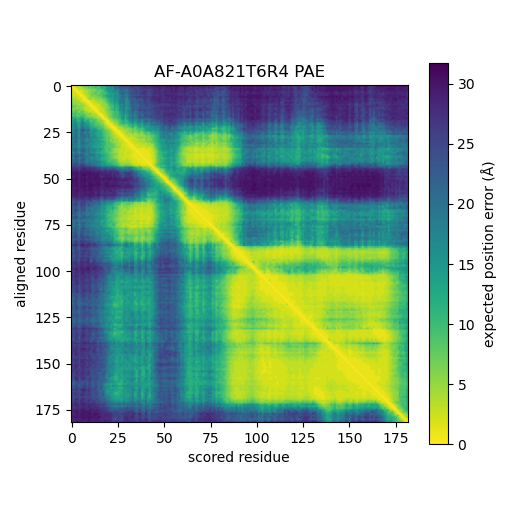 1.309 -19.117 1.00 67.25 173 ALA A C 1
ATOM 1327 O O . ALA A 1 173 ? 0.703 2.544 -19.134 1.00 67.25 173 ALA A O 1
ATOM 1328 N N . PRO A 1 174 ? 1.749 0.656 -19.806 1.00 59.84 174 PRO A N 1
ATOM 1329 C CA . PRO A 1 174 ? 2.689 1.347 -20.683 1.00 59.84 174 PRO A CA 1
ATOM 1330 C C . PRO A 1 174 ? 1.945 2.270 -21.658 1.00 59.84 174 PRO A C 1
ATOM 1332 O O . PRO A 1 174 ? 0.978 1.841 -22.286 1.00 59.84 174 PRO A O 1
ATOM 1335 N N . GLY A 1 175 ? 2.358 3.537 -21.74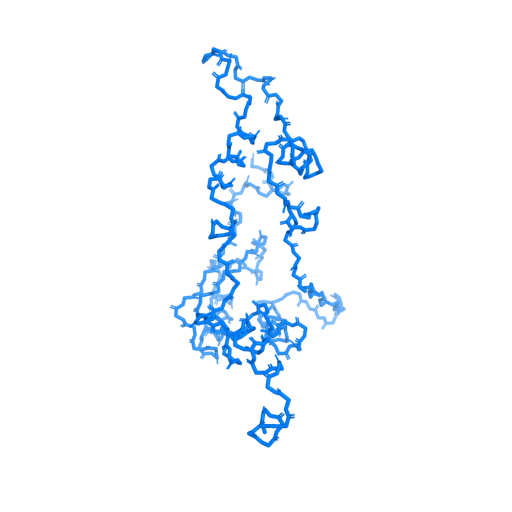9 1.00 58.72 175 GLY A N 1
ATOM 1336 C CA . GLY A 1 175 ? 1.714 4.523 -22.626 1.00 58.72 175 GLY A CA 1
ATOM 1337 C C . GLY A 1 175 ? 0.445 5.192 -22.084 1.00 58.72 175 GLY A C 1
ATOM 1338 O O . GLY A 1 175 ? -0.211 5.936 -22.802 1.00 58.72 175 GLY A O 1
ATOM 1339 N N . ARG A 1 176 ? 0.069 4.930 -20.823 1.00 54.75 176 ARG A N 1
ATOM 1340 C CA . ARG A 1 176 ? -1.007 5.653 -20.115 1.00 54.75 176 ARG A CA 1
ATOM 1341 C C . ARG A 1 176 ? -0.515 6.547 -18.976 1.00 54.75 176 ARG A C 1
ATOM 1343 O O . ARG A 1 176 ? -1.330 7.094 -18.240 1.00 54.75 176 ARG A O 1
ATOM 1350 N N . SER A 1 177 ? 0.798 6.694 -18.820 1.00 56.72 177 SER A N 1
ATOM 1351 C CA . SER A 1 177 ? 1.352 7.746 -17.966 1.00 56.72 177 SER A CA 1
ATOM 1352 C C . SER A 1 177 ? 1.183 9.078 -18.692 1.00 56.72 177 SER A C 1
ATOM 1354 O O . SER A 1 177 ? 1.533 9.177 -19.865 1.00 56.72 177 SER A O 1
ATOM 1356 N N . THR A 1 178 ? 0.696 10.107 -17.998 1.00 47.44 178 THR A N 1
ATOM 1357 C CA . THR A 1 178 ? 0.579 11.487 -18.511 1.00 47.44 178 THR A CA 1
ATOM 1358 C C . THR A 1 178 ? 1.910 12.081 -18.996 1.00 47.44 178 THR A C 1
ATOM 1360 O O . THR A 1 178 ? 1.911 13.167 -19.562 1.00 47.44 178 THR A O 1
ATOM 1363 N N . PHE A 1 179 ? 3.034 11.385 -18.786 1.00 50.38 179 PHE A N 1
ATOM 1364 C CA . PHE A 1 179 ? 4.378 11.794 -19.199 1.00 50.38 179 PHE A CA 1
ATOM 1365 C C . PHE A 1 179 ? 4.991 10.948 -20.327 1.00 50.38 179 PHE A C 1
ATOM 1367 O O . PHE A 1 179 ? 6.085 11.268 -20.779 1.00 50.38 179 PHE A O 1
ATOM 1374 N N . ASN A 1 180 ? 4.307 9.899 -20.796 1.00 45.84 180 ASN A N 1
ATOM 1375 C CA . ASN A 1 180 ? 4.707 9.111 -21.965 1.00 45.84 180 ASN A CA 1
ATOM 1376 C C . ASN A 1 180 ? 3.505 9.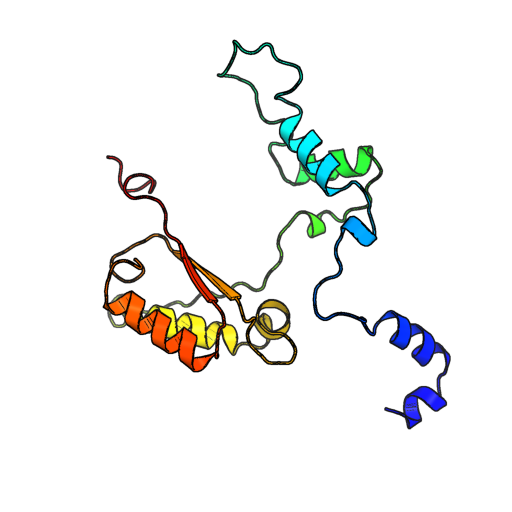001 -22.911 1.00 45.84 180 ASN A C 1
ATOM 1378 O O . ASN A 1 180 ? 2.813 7.979 -22.916 1.00 45.84 180 ASN A O 1
ATOM 1382 N N . GLU A 1 181 ? 3.243 10.064 -23.676 1.00 42.31 181 GLU A N 1
ATOM 1383 C CA . GLU A 1 181 ? 2.379 9.960 -24.855 1.00 42.31 181 GLU A CA 1
ATOM 1384 C C . GLU A 1 181 ? 3.012 8.957 -25.832 1.00 42.31 181 GLU A C 1
ATOM 1386 O O . GLU A 1 181 ? 4.224 8.988 -26.067 1.00 42.31 181 GLU A O 1
ATOM 1391 N N . VAL A 1 182 ? 2.200 8.021 -26.326 1.00 52.94 182 VAL A N 1
ATOM 1392 C CA . VAL A 1 182 ? 2.591 7.025 -27.339 1.00 52.94 182 VAL A CA 1
ATOM 1393 C C . VAL A 1 182 ? 2.329 7.581 -28.724 1.00 52.94 182 VAL A C 1
ATOM 1395 O O . VAL A 1 182 ? 1.225 8.144 -28.905 1.00 52.94 182 VAL A O 1
#

pLDDT: mean 76.14, std 16.2, range [38.16, 95.19]

Secondary structure (DSSP, 8-state):
-HHHHHH-HHHHHHHHHHS-SSSSPPPHHHHSTTHHHHHHHHHHTTTSSS-TT-TT----S-SSHHHHHHHHHHTT----GGGGS-----------TTTS---HHHHHHHHHHHHHSGGGHHHHEETTEEPSEEEEEE---TTT-TTSHHHHHHHHHHHHHTT-SEEEEEEPPTT-STT---

Foldseek 3Di:
DVVVCVVDVVVVVVVVVVDDPDFDDDDVCVVPPCLVVVLVCLQCVQPPPDDPPPPPDSDGNDPDLVSSVVVCVVVPHDDDSCNSDDDADDDDDDDDCVPDPQALLVVLVSVVVQLPDPSCCSPQHDVSAGAQEEEAEDQQPPRQNCVDPRNVVSQVVNCVVRVHPYYHYDHDDPCPRPPRPD

Radius of gyration: 22.86 Å; Cα contacts (8 Å, |Δi|>4): 153; chains: 1; bounding box: 56×32×70 Å